Protein 6M8T (pdb70)

Foldseek 3Di:
DPCPVVQAEEEEEEEQDAFLVLSVVLLVQCVVVPHAYEYEYEPNRLVNCVVPHPDDSCSVCVSHNHYDYFAPCVPPLLALVDDHAEYEHVAAELVLLQCLLVVVCPTNSSSSQVSCLVNPHEYEYQYEDPPQDPVSVVSVVSVVVSPYHYHPLDADCPLPDDDPVSSSVVSSVVSVVSSVDPDDDDDPD

Nearest PDB structures (foldseek):
  6m8t-assembly1_A  TM=1.005E+00  e=1.737E-37  Archaeoglobus fulgidus DSM 4304
  6qlg-assembly1_A  TM=9.631E-01  e=1.395E-22  Aspergillus niger
  6m8v-assembly1_A  TM=9.702E-01  e=3.158E-21  Methanocaldococcus jannaschii DSM 2661
  1sbz-assembly1_D  TM=9.699E-01  e=1.415E-20  Escherichia coli O157:H7
  1sbz-assembly1_A  TM=9.631E-01  e=1.182E-20  Escherichia coli O157:H7

Structure (mmCIF, N/CA/C/O backbone):
data_6M8T
#
_entry.id   6M8T
#
_cell.length_a   98.560
_cell.length_b   98.560
_cell.length_c   98.560
_cell.angle_alpha   90.00
_cell.angle_beta   90.00
_cell.angle_gamma   90.00
#
_symmetry.space_group_name_H-M   'I 2 3'
#
loop_
_entity.id
_entity.type
_entity.pdbx_description
1 polymer 'Flavin prenyltransferase UbiX'
2 non-polymer 'FLAVIN MONONUCLEOTIDE'
3 non-polymer 'PHOSPHATE ION'
4 water water
#
loop_
_atom_site.group_PDB
_atom_site.id
_atom_site.type_symbol
_atom_site.label_atom_id
_atom_site.label_alt_id
_atom_site.label_comp_id
_atom_site.label_asym_id
_atom_site.label_entity_id
_atom_site.label_seq_id
_atom_site.pdbx_PDB_ins_code
_atom_site.Cartn_x
_atom_site.Cartn_y
_atom_site.Cartn_z
_atom_site.occupancy
_atom_site.B_iso_or_equiv
_atom_site.auth_seq_id
_atom_site.auth_comp_id
_atom_site.auth_asym_id
_atom_site.auth_atom_id
_atom_site.pdbx_PDB_model_num
ATOM 1 N N . GLU A 1 1 ? 10.090 64.062 26.423 1.00 114.22 -6 GLU A N 1
ATOM 2 C CA . GLU A 1 1 ? 10.192 65.255 27.257 1.00 118.37 -6 GLU A CA 1
ATOM 3 C C . GLU A 1 1 ? 11.476 66.033 26.958 1.00 120.60 -6 GLU A C 1
ATOM 4 O O . GLU A 1 1 ? 11.522 66.799 25.993 1.00 126.56 -6 GLU A O 1
ATOM 10 N N . ASN A 1 2 ? 12.517 65.829 27.770 1.00 114.92 -5 ASN A N 1
ATOM 11 C CA . ASN A 1 2 ? 13.779 66.549 27.624 1.00 113.59 -5 ASN A CA 1
ATOM 12 C C . ASN A 1 2 ? 14.941 65.622 27.252 1.00 102.16 -5 ASN A C 1
ATOM 13 O O . ASN A 1 2 ? 16.083 65.872 27.645 1.00 109.38 -5 ASN A O 1
ATOM 18 N N . LEU A 1 3 ? 14.677 64.536 26.515 1.00 84.88 -4 LEU A N 1
ATOM 19 C CA . LEU A 1 3 ? 15.753 63.668 26.039 1.00 67.31 -4 LEU A CA 1
ATOM 20 C C . LEU A 1 3 ? 15.719 63.376 24.549 1.00 58.33 -4 LEU A C 1
ATOM 21 O O . LEU A 1 3 ? 16.665 62.765 24.040 1.00 53.53 -4 LEU A O 1
ATOM 26 N N . TYR A 1 4 ? 14.676 63.778 23.837 1.00 58.01 -3 TYR A N 1
ATOM 27 C CA . TYR A 1 4 ? 14.679 63.614 22.394 1.00 59.43 -3 TYR A CA 1
ATOM 28 C C . TYR A 1 4 ? 15.289 64.810 21.673 1.00 63.81 -3 TYR A C 1
ATOM 29 O O . TYR A 1 4 ? 15.810 64.647 20.564 1.00 68.10 -3 TYR A O 1
ATOM 38 N N . PHE A 1 5 ? 15.244 66.005 22.278 1.00 65.91 -2 PHE A N 1
ATOM 39 C CA . PHE A 1 5 ? 15.773 67.195 21.613 1.00 69.16 -2 PHE A CA 1
ATOM 40 C C . PHE A 1 5 ? 17.264 67.053 21.326 1.00 79.80 -2 PHE A C 1
ATOM 41 O O . PHE A 1 5 ? 17.735 67.431 20.248 1.00 77.24 -2 PHE A O 1
ATOM 49 N N . GLN A 1 6 ? 18.023 66.510 22.273 1.00 99.01 -1 GLN A N 1
ATOM 50 C CA . GLN A 1 6 ? 19.401 66.129 22.001 1.00 107.48 -1 GLN A CA 1
ATOM 51 C C . GLN A 1 6 ? 19.516 64.688 21.524 1.00 100.57 -1 GLN A C 1
ATOM 52 O O . GLN A 1 6 ? 20.635 64.203 21.320 1.00 105.85 -1 GLN A O 1
ATOM 58 N N . GLY A 1 7 ? 18.387 64.005 21.334 1.00 78.32 0 GLY A N 1
ATOM 59 C CA . GLY A 1 7 ? 18.375 62.657 20.815 1.00 56.39 0 GLY A CA 1
ATOM 60 C C . GLY A 1 7 ? 19.253 61.729 21.629 1.00 49.86 0 GLY A C 1
ATOM 61 O O . GLY A 1 7 ? 20.216 61.169 21.104 1.00 54.33 0 GLY A O 1
ATOM 62 N N . MET A 1 8 ? 18.947 61.576 22.911 1.00 41.74 1 MET A N 1
ATOM 63 C CA . MET A 1 8 ? 19.776 60.728 23.755 1.00 38.51 1 MET A CA 1
ATOM 64 C C . MET A 1 8 ? 19.545 59.261 23.416 1.00 42.28 1 MET A C 1
ATOM 65 O O . MET A 1 8 ? 18.467 58.864 22.963 1.00 38.32 1 MET A O 1
ATOM 70 N N . ARG A 1 9 ? 20.582 58.449 23.617 1.00 34.01 2 ARG A N 1
ATOM 71 C CA . ARG A 1 9 ? 20.389 57.002 23.607 1.00 31.24 2 ARG A CA 1
ATOM 72 C C . ARG A 1 9 ? 21.223 56.360 24.695 1.00 32.16 2 ARG A C 1
ATOM 73 O O . ARG A 1 9 ? 22.391 56.721 24.885 1.00 33.60 2 ARG A O 1
ATOM 81 N N . PHE A 1 10 ? 20.605 55.428 25.416 1.00 27.89 3 PHE A N 1
ATOM 82 C CA . PHE A 1 10 ? 21.223 54.757 26.545 1.00 26.01 3 PHE A CA 1
ATOM 83 C C . PHE A 1 10 ? 21.190 53.256 26.333 1.00 25.51 3 PHE A C 1
ATOM 84 O O . PHE A 1 10 ? 20.313 52.727 25.631 1.00 25.81 3 PHE A O 1
ATOM 92 N N . VAL A 1 11 ? 22.175 52.582 26.930 1.00 22.19 4 VAL A N 1
ATOM 93 C CA . VAL A 1 11 ? 22.167 51.130 27.064 1.00 20.32 4 VAL A CA 1
ATOM 94 C C . VAL A 1 11 ? 21.624 50.819 28.450 1.00 22.86 4 VAL A C 1
ATOM 95 O O . VAL A 1 11 ? 22.088 51.396 29.439 1.00 24.52 4 VAL A O 1
ATOM 99 N N . VAL A 1 12 ? 20.621 49.947 28.535 1.00 20.30 5 VAL A N 1
ATOM 100 C CA . VAL A 1 12 ? 20.127 49.477 29.839 1.00 19.44 5 VAL A CA 1
ATOM 101 C C . VAL A 1 12 ? 20.206 47.954 29.853 1.00 21.44 5 VAL A C 1
ATOM 102 O O . VAL A 1 12 ? 19.614 47.286 28.994 1.00 23.02 5 VAL A O 1
ATOM 106 N N . ALA A 1 13 ? 20.945 47.404 30.809 1.00 21.00 6 ALA A N 1
ATOM 107 C CA . ALA A 1 13 ? 21.074 45.958 30.919 1.00 20.45 6 ALA A CA 1
ATOM 108 C C . ALA A 1 13 ? 20.461 45.482 32.231 1.00 19.23 6 ALA A C 1
ATOM 109 O O . ALA A 1 13 ? 20.667 46.088 33.284 1.00 19.85 6 ALA A O 1
ATOM 111 N N . LEU A 1 14 ? 19.742 44.370 32.168 1.00 20.97 7 LEU A N 1
ATOM 112 C CA . LEU A 1 14 ? 19.159 43.736 33.341 1.00 20.42 7 LEU A CA 1
ATOM 113 C C . LEU A 1 14 ? 19.964 42.484 33.605 1.00 16.81 7 LEU A C 1
ATOM 114 O O . LEU A 1 14 ? 20.239 41.739 32.671 1.00 20.03 7 LEU A O 1
ATOM 119 N N . THR A 1 15 ? 20.377 42.275 34.861 1.00 18.69 8 THR A N 1
ATOM 120 C CA . THR A 1 15 ? 21.106 41.057 35.232 1.00 18.27 8 THR A CA 1
ATOM 121 C C . THR A 1 15 ? 20.346 40.325 36.333 1.00 21.81 8 THR A C 1
ATOM 122 O O . THR A 1 15 ? 19.332 40.822 36.839 1.00 22.96 8 THR A O 1
ATOM 126 N N . GLY A 1 16 ? 20.865 39.136 36.699 1.00 20.92 9 GLY A N 1
ATOM 127 C CA . GLY A 1 16 ? 20.160 38.207 37.577 1.00 21.18 9 GLY A CA 1
ATOM 128 C C . GLY A 1 16 ? 20.212 38.553 39.057 1.00 25.64 9 GLY A C 1
ATOM 129 O O . GLY A 1 16 ? 20.493 37.697 39.899 1.00 31.69 9 GLY A O 1
ATOM 130 N N . ALA A 1 17 ? 19.903 39.793 39.397 1.00 24.07 10 ALA A N 1
ATOM 131 C CA . ALA A 1 17 ? 19.687 40.199 40.779 1.00 19.21 10 ALA A CA 1
ATOM 132 C C . ALA A 1 17 ? 18.202 40.505 40.980 1.00 23.20 10 ALA A C 1
ATOM 133 O O . ALA A 1 17 ? 17.463 40.751 40.017 1.00 24.69 10 ALA A O 1
ATOM 135 N N . SER A 1 18 ? 17.761 40.457 42.228 1.00 21.39 11 SER A N 1
ATOM 136 C CA . SER A 1 18 ? 16.373 40.808 42.511 1.00 19.97 11 SER A CA 1
ATOM 137 C C . SER A 1 18 ? 16.174 42.284 42.181 1.00 25.93 11 SER A C 1
ATOM 138 O O . SER A 1 18 ? 17.072 43.109 42.401 1.00 25.30 11 SER A O 1
ATOM 141 N N . GLY A 1 19 ? 14.998 42.618 41.646 1.00 25.80 12 GLY A N 1
ATOM 142 C CA . GLY A 1 19 ? 14.719 43.993 41.287 1.00 29.25 12 GLY A CA 1
ATOM 143 C C . GLY A 1 19 ? 14.586 44.199 39.791 1.00 25.37 12 GLY A C 1
ATOM 144 O O . GLY A 1 19 ? 14.867 45.288 39.282 1.00 23.99 12 GLY A O 1
ATOM 145 N N . GLN A 1 20 ? 14.144 43.151 39.083 1.00 22.81 13 GLN A N 1
ATOM 146 C CA . GLN A 1 20 ? 13.891 43.263 37.647 1.00 20.97 13 GLN A CA 1
ATOM 147 C C . GLN A 1 20 ? 12.991 44.449 37.339 1.00 24.30 13 GLN A C 1
ATOM 148 O O . GLN A 1 20 ? 13.189 45.138 36.333 1.00 21.76 13 GLN A O 1
ATOM 154 N N . ILE A 1 21 ? 12.012 44.714 38.209 1.00 23.21 14 ILE A N 1
ATOM 155 C CA . ILE A 1 21 ? 11.082 45.813 37.985 1.00 24.79 14 ILE A CA 1
ATOM 156 C C . ILE A 1 21 ? 11.821 47.146 37.927 1.00 24.47 14 ILE A C 1
ATOM 157 O O . ILE A 1 21 ? 11.355 48.097 37.291 1.00 21.91 14 ILE A O 1
ATOM 162 N N . LEU A 1 22 ? 12.984 47.245 38.576 1.00 20.81 15 LEU A N 1
ATOM 163 C CA . LEU A 1 22 ? 13.704 48.515 38.547 1.00 22.75 15 LEU A CA 1
ATOM 164 C C . LEU A 1 22 ? 14.229 48.804 37.147 1.00 22.91 15 LEU A C 1
ATOM 165 O O . LEU A 1 22 ? 14.154 49.947 36.665 1.00 23.72 15 LEU A O 1
ATOM 170 N N . GLY A 1 23 ? 14.739 47.779 36.474 1.00 21.49 16 GLY A N 1
ATOM 171 C CA . GLY A 1 23 ? 15.228 47.977 35.120 1.00 24.34 16 GLY A CA 1
ATOM 172 C C . GLY A 1 23 ? 14.095 48.180 34.134 1.00 26.90 16 GLY A C 1
ATOM 173 O O . GLY A 1 23 ? 14.181 49.026 33.240 1.00 24.64 16 GLY A O 1
ATOM 174 N N . ILE A 1 24 ? 13.011 47.417 34.295 1.00 22.91 17 ILE A N 1
ATOM 175 C CA . ILE A 1 24 ? 11.852 47.606 33.438 1.00 23.76 17 ILE A CA 1
ATOM 176 C C . ILE A 1 24 ? 11.324 49.021 33.574 1.00 25.11 17 ILE A C 1
ATOM 177 O O . ILE A 1 24 ? 11.075 49.701 32.576 1.00 26.35 17 ILE A O 1
ATOM 182 N N . ARG A 1 25 ? 11.191 49.511 34.810 1.00 25.66 18 ARG A N 1
ATOM 183 C CA . ARG A 1 25 ? 10.660 50.862 34.965 1.00 23.66 18 ARG A CA 1
ATOM 184 C C . ARG A 1 25 ? 11.647 51.914 34.472 1.00 24.15 18 ARG A C 1
ATOM 185 O O . ARG A 1 25 ? 11.225 52.990 34.018 1.00 26.04 18 ARG A O 1
ATOM 193 N N . LEU A 1 26 ? 12.948 51.651 34.582 1.00 24.26 19 LEU A N 1
ATOM 194 C CA . LEU A 1 26 ? 13.904 52.618 34.058 1.00 23.71 19 LEU A CA 1
ATOM 195 C C . LEU A 1 26 ? 13.787 52.713 32.540 1.00 27.88 19 LEU A C 1
ATOM 196 O O . LEU A 1 26 ? 13.814 53.807 31.972 1.00 25.05 19 LEU A O 1
ATOM 201 N N . ILE A 1 27 ? 13.630 51.575 31.870 1.00 23.06 20 ILE A N 1
ATOM 202 C CA . ILE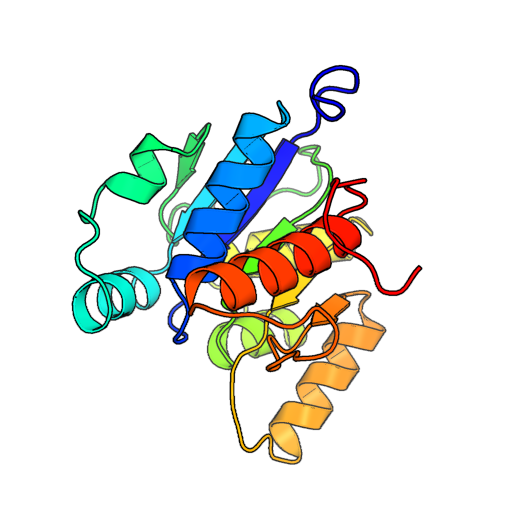 A 1 27 ? 13.455 51.606 30.420 1.00 21.85 20 ILE A CA 1
ATOM 203 C C . ILE A 1 27 ? 12.195 52.374 30.072 1.00 25.47 20 ILE A C 1
ATOM 204 O O . ILE A 1 27 ? 12.189 53.224 29.170 1.00 29.23 20 ILE A O 1
ATOM 209 N N . GLU A 1 28 ? 11.107 52.094 30.787 1.00 24.28 21 GLU A N 1
ATOM 210 C CA . GLU A 1 28 ? 9.859 52.786 30.518 1.00 29.95 21 GLU A CA 1
ATOM 211 C C . GLU A 1 28 ? 10.016 54.287 30.713 1.00 32.65 21 GLU A C 1
ATOM 212 O O . GLU A 1 28 ? 9.450 55.085 29.956 1.00 31.99 21 GLU A O 1
ATOM 218 N N . LYS A 1 29 ? 10.772 54.689 31.742 1.00 28.58 22 LYS A N 1
ATOM 219 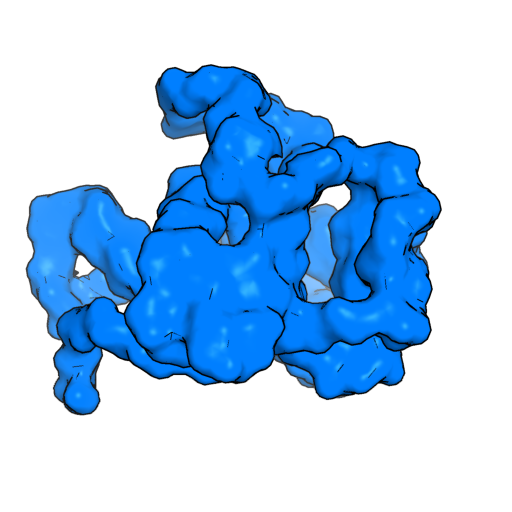C CA . LYS A 1 29 ? 10.920 56.111 32.035 1.00 30.34 22 LYS A CA 1
ATOM 220 C C . LYS A 1 29 ? 11.733 56.805 30.951 1.00 31.53 22 LYS A C 1
ATOM 221 O O . LYS A 1 29 ? 11.369 57.892 30.494 1.00 33.34 22 LYS A O 1
ATOM 227 N N . LEU A 1 30 ? 12.841 56.179 30.539 1.00 28.46 23 LEU A N 1
ATOM 228 C CA . LEU A 1 30 ? 13.741 56.812 29.586 1.00 24.59 23 LEU A CA 1
ATOM 229 C C . LEU A 1 30 ? 13.078 56.964 28.225 1.00 31.51 23 LEU A C 1
ATOM 230 O O . LEU A 1 30 ? 13.229 58.001 27.569 1.00 31.23 23 LEU A O 1
ATOM 235 N N . THR A 1 31 ? 12.314 55.955 27.800 1.00 27.44 24 THR A N 1
ATOM 236 C CA . THR A 1 31 ? 11.645 56.048 26.501 1.00 29.64 24 THR A CA 1
ATOM 237 C C . THR A 1 31 ? 10.488 57.042 26.536 1.00 34.32 24 THR A C 1
ATOM 238 O O . THR A 1 31 ? 10.250 57.761 25.550 1.00 37.73 24 THR A O 1
ATOM 242 N N . GLU A 1 32 ? 9.756 57.104 27.661 1.00 36.99 25 GLU A N 1
ATOM 243 C CA . GLU A 1 32 ? 8.704 58.111 27.794 1.00 38.29 25 GLU A CA 1
ATOM 244 C C . GLU A 1 32 ? 9.268 59.511 27.598 1.00 39.32 25 GLU A C 1
ATOM 245 O O . GLU A 1 32 ? 8.638 60.371 26.961 1.00 38.11 25 GLU A O 1
ATOM 251 N N . LEU A 1 33 ? 10.455 59.758 28.149 1.00 41.15 26 LEU A N 1
ATOM 252 C CA . LEU A 1 33 ? 11.094 61.059 28.046 1.00 47.01 26 LEU A CA 1
ATOM 253 C C . LEU A 1 33 ? 11.751 61.282 26.692 1.00 45.90 26 LEU A C 1
ATOM 254 O O . LEU A 1 33 ? 12.331 62.355 26.474 1.00 45.12 26 LEU A O 1
ATOM 259 N N . GLY A 1 34 ? 11.663 60.312 25.786 1.00 40.90 27 GLY A N 1
ATOM 260 C CA . GLY A 1 34 ? 12.083 60.489 24.411 1.00 43.24 27 GLY A CA 1
ATOM 261 C C . GLY A 1 34 ? 13.475 60.000 24.071 1.00 37.19 27 GLY A C 1
ATOM 262 O O . GLY A 1 34 ? 13.959 60.287 22.966 1.00 40.45 27 GLY A O 1
ATOM 263 N N . ALA A 1 35 ? 14.140 59.295 24.976 1.00 33.24 28 ALA A N 1
ATOM 264 C CA . ALA A 1 35 ? 15.437 58.720 24.662 1.00 31.86 28 ALA A CA 1
ATOM 265 C C . ALA A 1 35 ? 15.263 57.367 23.974 1.00 34.59 28 ALA A C 1
ATOM 266 O O . ALA A 1 35 ? 14.246 56.689 24.128 1.00 34.26 28 ALA A O 1
ATOM 268 N N . GLU A 1 36 ? 16.265 56.981 23.189 1.00 34.32 29 GLU A N 1
ATOM 269 C CA . GLU A 1 36 ? 16.347 55.605 22.719 1.00 31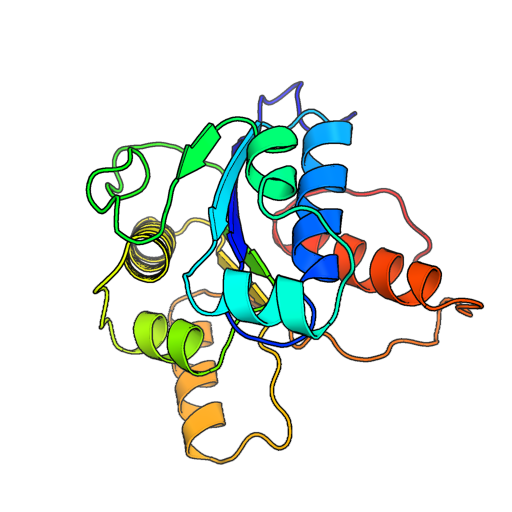.85 29 GLU A CA 1
ATOM 270 C C . GLU A 1 36 ? 16.991 54.736 23.779 1.00 30.66 29 GLU A C 1
ATOM 271 O O . GLU A 1 36 ? 17.947 55.153 24.449 1.00 29.42 29 GLU A O 1
ATOM 277 N N . VAL A 1 37 ? 16.467 53.521 23.947 1.00 26.23 30 VAL A N 1
ATOM 278 C CA . VAL A 1 37 ? 17.053 52.577 24.894 1.00 27.32 30 VAL A CA 1
ATOM 279 C C . VAL A 1 37 ? 17.416 51.309 24.149 1.00 30.12 30 VAL A C 1
ATOM 280 O O . VAL A 1 37 ? 16.547 50.676 23.541 1.00 23.58 30 VAL A O 1
ATOM 284 N N . TYR A 1 38 ? 18.699 50.949 24.182 1.00 23.62 31 TYR A N 1
ATOM 285 C CA . TYR A 1 38 ? 19.177 49.664 23.685 1.00 23.07 31 TYR A CA 1
ATOM 286 C C . TYR A 1 38 ? 19.248 48.745 24.904 1.00 24.18 31 TYR A C 1
ATOM 287 O O . TYR A 1 38 ? 20.040 48.987 25.824 1.00 23.57 31 TYR A O 1
ATOM 296 N N . ALA A 1 39 ? 18.402 47.715 24.938 1.00 23.55 32 ALA A N 1
ATOM 297 C CA . ALA A 1 39 ? 18.298 46.879 26.125 1.00 22.80 32 ALA A CA 1
ATOM 298 C C . ALA A 1 39 ? 18.897 45.493 25.908 1.00 21.77 32 ALA A C 1
ATOM 299 O O . ALA A 1 39 ? 18.888 44.954 24.795 1.00 25.60 32 ALA A O 1
ATOM 301 N N . VAL A 1 40 ? 19.383 44.922 27.009 1.00 21.12 33 VAL A N 1
ATOM 302 C CA . VAL A 1 40 ? 19.957 43.577 27.074 1.00 23.83 33 VAL A CA 1
ATOM 303 C C . VAL A 1 40 ? 19.525 42.965 28.392 1.00 23.12 33 VAL A C 1
ATOM 304 O O . VAL A 1 40 ? 19.582 43.628 29.433 1.00 24.31 33 VAL A O 1
ATOM 308 N N . ALA A 1 41 ? 19.139 41.691 28.374 1.00 24.83 34 ALA A N 1
ATOM 309 C CA . ALA A 1 41 ? 18.829 41.001 29.617 1.00 25.53 34 ALA A CA 1
ATOM 310 C C . ALA A 1 41 ? 19.593 39.698 29.628 1.00 24.75 34 ALA A C 1
ATOM 311 O O . ALA A 1 41 ? 19.605 38.976 28.620 1.00 27.63 34 ALA A O 1
ATOM 313 N N . SER A 1 42 ? 20.265 39.415 30.751 1.00 22.20 35 SER A N 1
ATOM 314 C CA . SER A 1 42 ? 21.037 38.189 30.814 1.00 24.68 35 SER A CA 1
ATOM 315 C C . SER A 1 42 ? 20.099 36.997 31.008 1.00 24.84 35 SER A C 1
ATOM 316 O O . SER A 1 42 ? 18.928 37.146 31.374 1.00 25.68 35 SER A O 1
ATOM 319 N N . ARG A 1 43 ? 20.649 35.802 30.811 1.00 20.53 36 ARG A N 1
ATOM 320 C CA A ARG A 1 43 ? 19.874 34.596 31.082 0.50 22.70 36 ARG A CA 1
ATOM 321 C CA B ARG A 1 43 ? 19.894 34.580 31.089 0.50 22.69 36 ARG A CA 1
ATOM 322 C C . ARG A 1 43 ? 19.424 34.549 32.539 1.00 28.59 36 ARG A C 1
ATOM 323 O O . ARG A 1 43 ? 18.263 34.227 32.825 1.00 25.74 36 ARG A O 1
ATOM 338 N N . ALA A 1 44 ? 20.310 34.894 33.480 1.00 27.30 37 ALA A N 1
ATOM 339 C CA . ALA A 1 44 ? 19.860 34.889 34.869 1.00 26.25 37 ALA A CA 1
ATOM 340 C C . ALA A 1 44 ? 18.804 35.959 35.134 1.00 25.70 37 ALA A C 1
ATOM 341 O O . ALA A 1 44 ? 17.924 35.752 35.973 1.00 26.64 37 ALA A O 1
ATOM 343 N N . ALA A 1 45 ? 18.850 37.089 34.429 1.00 21.73 38 ALA A N 1
ATOM 344 C CA . ALA A 1 45 ? 17.796 38.086 34.590 1.00 20.40 38 ALA A CA 1
ATOM 345 C C . ALA A 1 45 ? 16.444 37.559 34.117 1.00 23.65 38 ALA A C 1
ATOM 346 O O . ALA A 1 45 ? 15.407 37.887 34.711 1.00 25.54 38 ALA A O 1
ATOM 348 N N . LYS A 1 46 ? 16.432 36.787 33.032 1.00 26.40 39 LYS A N 1
ATOM 349 C CA . LYS A 1 46 ? 15.185 36.189 32.569 1.00 23.41 39 LYS A CA 1
ATOM 350 C C . LYS A 1 46 ? 14.641 35.192 33.588 1.00 25.73 39 LYS A C 1
ATOM 351 O O . LYS A 1 46 ? 13.420 35.075 33.760 1.00 28.34 39 LYS A O 1
ATOM 357 N N . ILE A 1 47 ? 15.531 34.461 34.269 1.00 26.23 40 ILE A N 1
ATOM 358 C CA . ILE A 1 47 ? 15.104 33.506 35.298 1.00 28.59 40 ILE A CA 1
ATOM 359 C C . ILE A 1 47 ? 14.511 34.243 36.491 1.00 29.14 40 ILE A C 1
ATOM 360 O O . ILE A 1 47 ? 13.489 33.826 37.058 1.00 29.24 40 ILE A O 1
ATOM 365 N N . THR A 1 48 ? 15.123 35.372 36.862 1.00 26.87 41 THR A N 1
ATOM 366 C CA . THR A 1 48 ? 14.651 36.148 38.001 1.00 26.78 41 THR A CA 1
ATOM 367 C C . THR A 1 48 ? 13.313 36.801 37.705 1.00 25.99 41 THR A C 1
ATOM 368 O O . THR A 1 48 ? 12.424 36.851 38.565 1.00 26.75 41 THR A O 1
ATOM 372 N N . LEU A 1 49 ? 13.171 37.317 36.489 1.00 26.49 42 LEU A N 1
ATOM 373 C CA . LEU A 1 49 ? 11.902 37.858 36.041 1.00 26.29 42 LEU A CA 1
ATOM 374 C C . LEU A 1 49 ? 10.777 36.844 36.234 1.00 28.54 42 LEU A C 1
ATOM 375 O O . LEU A 1 49 ? 9.713 37.176 36.765 1.00 29.94 42 LEU A O 1
ATOM 380 N N . LYS A 1 50 ? 11.004 35.584 35.838 1.00 27.07 43 LYS A N 1
ATOM 381 C CA . LYS A 1 50 ? 9.968 34.578 36.033 1.00 28.75 43 LYS A CA 1
ATOM 382 C C . LYS A 1 50 ? 9.740 34.284 37.513 1.00 33.43 43 LYS A C 1
ATOM 383 O O . LYS A 1 50 ? 8.613 33.966 37.922 1.00 34.59 43 LYS A O 1
ATOM 389 N N . ALA A 1 51 ? 10.797 34.359 38.325 1.00 33.99 44 ALA A N 1
ATOM 390 C CA . ALA A 1 51 ? 10.687 33.970 39.725 1.00 32.07 44 ALA A CA 1
ATOM 391 C C . ALA A 1 51 ? 9.920 35.009 40.532 1.00 33.09 44 ALA A C 1
ATOM 392 O O . ALA A 1 51 ? 9.143 34.655 41.434 1.00 38.46 44 ALA A O 1
ATOM 394 N N . GLU A 1 52 ? 10.132 36.297 40.241 1.00 28.60 45 GLU A N 1
ATOM 395 C CA . GLU A 1 52 ? 9.606 37.334 41.118 1.00 33.05 45 GLU A CA 1
ATOM 396 C C . GLU A 1 52 ? 8.587 38.263 40.466 1.00 37.50 45 GLU A C 1
ATOM 397 O O . GLU A 1 52 ? 8.047 39.137 41.164 1.00 34.90 45 GLU A O 1
ATOM 403 N N . THR A 1 53 ? 8.267 38.091 39.177 1.00 36.14 46 THR A N 1
ATOM 404 C CA . THR A 1 53 ? 7.258 38.947 38.555 1.00 34.75 46 THR A CA 1
ATOM 405 C C . THR A 1 53 ? 6.282 38.117 37.732 1.00 36.43 46 THR A C 1
ATOM 406 O O . THR A 1 53 ? 6.429 36.896 37.573 1.00 36.86 46 THR A O 1
ATOM 410 N N . ASP A 1 54 ? 5.260 38.805 37.220 1.00 37.53 47 ASP A N 1
ATOM 411 C CA . ASP A 1 54 ? 4.325 38.232 36.260 1.00 40.02 47 ASP A CA 1
ATOM 412 C C . ASP A 1 54 ? 4.527 38.793 34.859 1.00 36.88 47 ASP A C 1
ATOM 413 O O . ASP A 1 54 ? 3.648 38.645 34.006 1.00 44.80 47 ASP A O 1
ATOM 418 N N . TYR A 1 55 ? 5.669 39.429 34.606 1.00 36.21 48 TYR A N 1
ATOM 419 C CA . TYR A 1 55 ? 5.934 40.008 33.295 1.00 37.63 48 TYR A CA 1
ATOM 420 C C . TYR A 1 55 ? 6.102 38.911 32.259 1.00 39.49 48 TYR A C 1
ATOM 421 O O . TYR A 1 55 ? 6.696 37.866 32.535 1.00 38.62 48 TYR A O 1
ATOM 430 N N . ASP A 1 56 ? 5.586 39.160 31.057 1.00 37.11 49 ASP A N 1
ATOM 431 C CA . ASP A 1 56 ? 5.889 38.276 29.942 1.00 41.71 49 ASP A CA 1
ATOM 432 C C . ASP A 1 56 ? 7.376 38.302 29.620 1.00 38.64 49 ASP A C 1
ATOM 433 O O . ASP A 1 56 ? 8.055 39.324 29.771 1.00 38.58 49 ASP A O 1
ATOM 438 N N . GLU A 1 57 ? 7.872 37.153 29.152 1.00 40.24 50 GLU A N 1
ATOM 439 C CA . GLU A 1 57 ? 9.267 37.029 28.760 1.00 44.18 50 GLU A CA 1
ATOM 440 C C . GLU A 1 57 ? 9.653 37.996 27.643 1.00 42.66 50 GLU A C 1
ATOM 441 O O . GLU A 1 57 ? 10.839 38.303 27.500 1.00 38.89 50 GLU A O 1
ATOM 447 N N . GLY A 1 58 ? 8.693 38.478 26.845 1.00 40.33 51 GLY A N 1
ATOM 448 C CA . GLY A 1 58 ? 9.018 39.389 25.761 1.00 37.67 51 GLY A CA 1
ATOM 449 C C . GLY A 1 58 ? 8.841 40.870 26.039 1.00 35.73 51 GLY A C 1
ATOM 450 O O . GLY A 1 58 ? 9.061 41.681 25.130 1.00 35.62 51 GLY A O 1
ATOM 451 N N . TYR A 1 59 ? 8.455 41.249 27.265 1.00 35.96 52 TYR A N 1
ATOM 452 C CA . TYR A 1 59 ? 8.108 42.638 27.554 1.00 34.63 52 TYR A CA 1
ATOM 453 C C . TYR A 1 59 ? 9.295 43.578 27.359 1.00 31.10 52 TYR A C 1
ATOM 454 O O . TYR A 1 59 ? 9.130 44.662 26.793 1.00 36.14 52 TYR A O 1
ATOM 463 N N . VAL A 1 60 ? 10.488 43.202 27.855 1.00 29.13 53 VAL A N 1
ATOM 464 C CA . VAL A 1 60 ? 11.642 44.096 27.727 1.00 27.64 53 VAL A CA 1
ATOM 465 C C . VAL A 1 60 ? 11.957 44.343 26.261 1.00 31.32 53 VAL A C 1
ATOM 466 O O . VAL A 1 60 ? 12.228 45.480 25.854 1.00 30.33 53 VAL A O 1
ATOM 470 N N . ARG A 1 61 ? 11.909 43.291 25.440 1.00 31.17 54 ARG A N 1
ATOM 471 C CA . ARG A 1 61 ? 12.116 43.476 24.010 1.00 34.11 54 ARG A CA 1
ATOM 472 C C . ARG A 1 61 ? 11.049 44.380 23.412 1.00 33.60 54 ARG A C 1
ATOM 473 O O . ARG A 1 61 ? 11.323 45.137 22.476 1.00 36.59 54 ARG A O 1
ATOM 481 N N . GLU A 1 62 ? 9.825 44.308 23.935 1.00 33.52 55 GLU A N 1
ATOM 482 C CA . GLU A 1 62 ? 8.748 45.124 23.388 1.00 35.56 55 GLU A CA 1
ATOM 483 C C . GLU A 1 62 ? 8.932 46.605 23.714 1.00 34.31 55 GLU A C 1
ATOM 484 O O . GLU A 1 62 ? 8.637 47.468 22.875 1.00 43.03 55 GLU A O 1
ATOM 490 N N . ILE A 1 63 ? 9.380 46.928 24.924 1.00 34.63 56 ILE A N 1
ATOM 491 C CA . ILE A 1 63 ? 9.469 48.339 25.303 1.00 36.92 56 ILE A CA 1
ATOM 492 C C . ILE A 1 63 ? 10.784 48.985 24.878 1.00 34.35 56 ILE A C 1
ATOM 493 O O . ILE A 1 63 ? 10.850 50.216 24.772 1.00 40.78 56 ILE A O 1
ATOM 498 N N . ALA A 1 64 ? 11.814 48.198 24.588 1.00 32.90 57 ALA A N 1
ATOM 499 C CA . ALA A 1 64 ? 13.105 48.748 24.183 1.00 28.84 57 ALA A CA 1
ATOM 500 C C . ALA A 1 64 ? 13.071 49.274 22.743 1.00 31.13 57 ALA A C 1
ATOM 501 O O . ALA A 1 64 ? 12.261 48.855 21.919 1.00 29.53 57 ALA A O 1
ATOM 503 N N . THR A 1 65 ? 13.977 50.211 22.444 1.00 28.18 58 THR A N 1
ATOM 504 C CA . THR A 1 65 ? 14.165 50.646 21.062 1.00 28.29 58 THR A CA 1
ATOM 505 C C . THR A 1 65 ? 14.770 49.530 20.218 1.00 30.83 58 THR A C 1
ATOM 506 O O . THR A 1 65 ? 14.322 49.267 19.093 1.00 31.12 58 THR A O 1
ATOM 510 N N . LYS A 1 66 ? 15.809 48.897 20.730 1.00 29.92 59 LYS A N 1
ATOM 511 C CA . LYS A 1 66 ? 16.415 47.717 20.136 1.00 31.79 59 LYS A CA 1
ATOM 512 C C . LYS A 1 66 ? 16.792 46.780 21.274 1.00 32.86 59 LYS A C 1
ATOM 513 O O . LYS A 1 66 ? 17.206 47.230 22.347 1.00 31.43 59 LYS A O 1
ATOM 519 N N . TYR A 1 67 ? 16.629 45.484 21.045 1.00 30.29 60 TYR A N 1
ATOM 520 C CA . TYR A 1 67 ? 16.850 44.488 22.080 1.00 28.88 60 TYR A CA 1
ATOM 521 C C . TYR A 1 67 ? 17.932 43.502 21.646 1.00 26.47 60 TYR A C 1
ATOM 522 O O . TYR A 1 67 ? 17.951 43.055 20.497 1.00 28.15 60 TYR A O 1
ATOM 531 N N . TYR A 1 68 ? 18.803 43.128 22.592 1.00 23.28 61 TYR A N 1
ATOM 532 C CA . TYR A 1 68 ? 19.877 42.168 22.362 1.00 30.87 61 TYR A CA 1
ATOM 533 C C . TYR A 1 68 ? 19.920 41.140 23.484 1.00 28.26 61 TYR A C 1
ATOM 534 O O . TYR A 1 68 ? 19.715 41.480 24.649 1.00 25.99 61 TYR A O 1
ATOM 543 N N . ASP A 1 69 ? 20.232 39.893 23.135 1.00 29.27 62 ASP A N 1
ATOM 544 C CA . ASP A 1 69 ? 20.506 38.936 24.184 1.00 26.13 62 ASP A CA 1
ATOM 545 C C . ASP A 1 69 ? 21.988 38.990 24.546 1.00 25.40 62 ASP A C 1
ATOM 546 O O . ASP A 1 69 ? 22.802 39.631 23.870 1.00 25.77 62 ASP A O 1
ATOM 551 N N . GLU A 1 70 ? 22.337 38.345 25.661 1.00 24.17 63 GLU A N 1
ATOM 552 C CA . GLU A 1 70 ? 23.667 38.587 26.226 1.00 25.09 63 GLU A CA 1
ATOM 553 C C . GLU A 1 70 ? 24.781 37.955 25.397 1.00 26.50 63 GLU A C 1
ATOM 554 O O . GLU A 1 70 ? 25.955 38.296 25.587 1.00 25.79 63 GLU A O 1
ATOM 560 N N . ASP A 1 71 ? 24.453 37.034 24.508 1.00 25.79 64 ASP A N 1
ATOM 561 C CA A ASP A 1 71 ? 25.495 36.450 23.671 0.50 29.56 64 ASP A CA 1
ATOM 562 C CA B ASP A 1 71 ? 25.405 36.381 23.615 0.50 29.48 64 ASP A CA 1
ATOM 563 C C . ASP A 1 71 ? 25.679 37.176 22.345 1.00 34.53 64 ASP A C 1
ATOM 564 O O . ASP A 1 71 ? 26.450 36.710 21.500 1.00 32.06 64 ASP A O 1
ATOM 573 N N . GLU A 1 72 ? 25.029 38.319 22.156 1.00 31.37 65 GLU A N 1
ATOM 574 C CA . GLU A 1 72 ? 25.199 39.112 20.933 1.00 32.87 65 GLU A CA 1
ATOM 575 C C . GLU A 1 72 ? 26.435 39.996 21.082 1.00 34.32 65 GLU A C 1
ATOM 576 O O . GLU A 1 72 ? 26.369 41.221 21.222 1.00 30.71 65 GLU A O 1
ATOM 582 N N . ILE A 1 73 ? 27.599 39.335 21.084 1.00 33.62 66 ILE A N 1
ATOM 583 C CA . ILE A 1 73 ? 28.817 40.045 21.465 1.00 32.44 66 ILE A CA 1
ATOM 584 C C . ILE A 1 73 ? 29.302 40.957 20.353 1.00 40.03 66 ILE A C 1
ATOM 585 O O . ILE A 1 73 ? 30.296 41.670 20.540 1.00 44.79 66 ILE A O 1
ATOM 590 N N . ALA A 1 74 ? 28.629 40.961 19.198 1.00 34.84 67 ALA A N 1
ATOM 591 C CA . ALA A 1 74 ? 28.968 41.877 18.115 1.00 35.75 67 ALA A CA 1
ATOM 592 C C . ALA A 1 74 ? 27.937 42.996 17.959 1.00 33.26 67 ALA A C 1
ATOM 593 O O . ALA A 1 74 ? 27.884 43.644 16.916 1.00 36.37 67 ALA A O 1
ATOM 595 N N . ALA A 1 75 ? 27.113 43.239 18.980 1.00 32.54 68 ALA A N 1
ATOM 596 C CA . ALA A 1 75 ? 26.152 44.336 18.938 1.00 28.84 68 ALA A CA 1
ATOM 597 C C . ALA A 1 75 ? 26.894 45.669 18.770 1.00 35.10 68 ALA A C 1
ATOM 598 O O . ALA A 1 75 ? 28.092 45.767 19.068 1.00 36.58 68 ALA A O 1
ATOM 600 N N . PRO A 1 76 ? 26.203 46.710 18.296 1.00 32.72 69 PRO A N 1
ATOM 601 C CA . PRO A 1 76 ? 26.915 47.948 17.931 1.00 34.68 69 PRO A CA 1
ATOM 602 C C . PRO A 1 76 ? 27.675 48.574 19.086 1.00 37.51 69 PRO A C 1
ATOM 603 O O . PRO A 1 76 ? 28.790 49.076 18.889 1.00 34.62 69 PRO A O 1
ATOM 607 N N . PHE A 1 77 ? 27.118 48.534 20.293 1.00 34.03 70 PHE A N 1
ATOM 608 C CA . PHE A 1 77 ? 27.748 49.196 21.428 1.00 31.32 70 PHE A CA 1
ATOM 609 C C . PHE A 1 77 ? 28.817 48.340 22.096 1.00 36.20 70 PHE A C 1
ATOM 610 O O . PHE A 1 77 ? 29.330 48.744 23.145 1.00 31.48 70 PHE A O 1
ATOM 618 N N . ALA A 1 78 ? 29.181 47.192 21.511 1.00 31.45 71 ALA A N 1
ATOM 619 C CA . ALA A 1 78 ? 30.370 46.439 21.910 1.00 26.07 71 ALA A CA 1
ATOM 620 C C . ALA A 1 78 ? 31.674 47.070 21.417 1.00 27.95 71 ALA A C 1
ATOM 621 O O . ALA A 1 78 ? 32.751 46.569 21.756 1.00 35.84 71 ALA A O 1
ATOM 623 N N . SER A 1 79 ? 31.602 48.113 20.613 1.00 31.68 72 SER A N 1
ATOM 624 C CA A SER A 1 79 ? 32.782 48.841 20.172 0.50 35.66 72 SER A CA 1
ATOM 625 C CA B SER A 1 79 ? 32.773 48.845 20.155 0.50 35.68 72 SER A CA 1
ATOM 626 C C . SER A 1 79 ? 32.719 50.274 20.678 1.00 34.26 72 SER A C 1
ATOM 627 O O . SER A 1 79 ? 31.649 50.886 20.720 1.00 29.41 72 SER A O 1
ATOM 632 N N . GLY A 1 80 ? 33.877 50.807 21.055 1.00 31.65 73 GLY A N 1
ATOM 633 C CA . GLY A 1 80 ? 33.907 52.175 21.541 1.00 28.83 73 GLY A CA 1
ATOM 634 C C . GLY A 1 80 ? 33.593 53.207 20.482 1.00 31.71 73 GLY A C 1
ATOM 635 O O . GLY A 1 80 ? 33.338 54.367 20.825 1.00 31.75 73 GLY A O 1
ATOM 636 N N . SER A 1 81 ? 33.648 52.826 19.199 1.00 38.36 74 SER A N 1
ATOM 637 C CA . SER A 1 81 ? 33.381 53.776 18.135 1.00 40.86 74 SER A CA 1
ATOM 638 C C . SER A 1 81 ? 31.892 54.065 17.969 1.00 39.68 74 SER A C 1
ATOM 639 O O . SER A 1 81 ? 31.540 55.018 1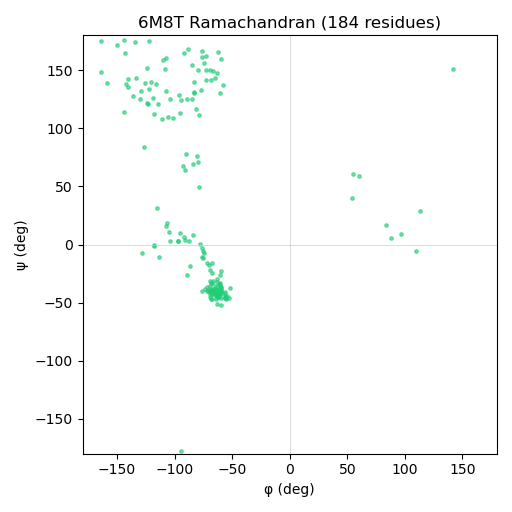7.270 1.00 45.12 74 SER A O 1
ATOM 642 N N . PHE A 1 82 ? 31.019 53.294 18.612 1.00 36.45 75 PHE A N 1
ATOM 643 C CA . PHE A 1 82 ? 29.579 53.550 18.597 1.00 38.03 75 PHE A CA 1
ATOM 644 C C . PHE A 1 82 ? 29.226 54.565 19.681 1.00 39.95 75 PHE A C 1
ATOM 645 O O . PHE A 1 82 ? 29.510 54.342 20.866 1.00 36.05 75 PHE A O 1
ATOM 653 N N . ARG A 1 83 ? 28.584 55.621 19.290 1.00 43.12 76 ARG A N 1
ATOM 654 C CA . ARG A 1 83 ? 28.242 56.616 20.232 1.00 46.39 76 ARG A CA 1
ATOM 655 C C . ARG A 1 83 ? 2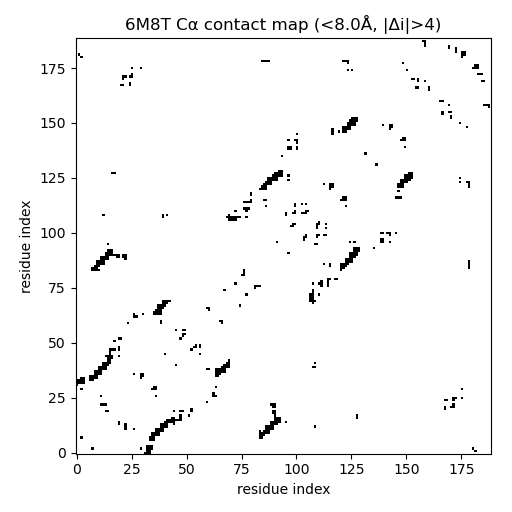6.979 56.390 21.025 1.00 43.25 76 ARG A C 1
ATOM 656 O O . ARG A 1 83 ? 25.990 56.052 20.477 1.00 39.17 76 ARG A O 1
ATOM 664 N N . HIS A 1 84 ? 27.061 56.540 22.329 1.00 35.34 77 HIS A N 1
ATOM 665 C CA . HIS A 1 84 ? 25.862 56.571 23.164 1.00 29.61 77 HIS A CA 1
ATOM 666 C C . HIS A 1 84 ? 26.135 57.436 24.383 1.00 31.20 77 HIS A C 1
ATOM 667 O O . HIS A 1 84 ? 27.260 57.888 24.610 1.00 27.00 77 HIS A O 1
ATOM 674 N N . ASP A 1 85 ? 25.083 57.696 25.157 1.00 26.47 78 ASP A N 1
ATOM 675 C CA . ASP A 1 85 ? 25.136 58.691 26.223 1.00 28.39 78 ASP A CA 1
ATOM 676 C C . ASP A 1 85 ? 25.220 58.118 27.628 1.00 27.51 78 ASP A C 1
ATOM 677 O O . ASP A 1 85 ? 25.027 58.867 28.593 1.00 33.59 78 ASP A O 1
ATOM 682 N N . GLY A 1 86 ? 25.460 56.829 27.780 1.00 24.96 79 GLY A N 1
ATOM 683 C CA . GLY A 1 86 ? 25.485 56.228 29.100 1.00 21.76 79 GLY A CA 1
ATOM 684 C C . GLY A 1 86 ? 24.865 54.849 29.141 1.00 24.56 79 GLY A C 1
ATOM 685 O O . GLY A 1 86 ? 23.936 54.532 28.391 1.00 25.60 79 GLY A O 1
ATOM 686 N N . MET A 1 87 ? 25.353 54.029 30.063 1.00 19.02 80 MET A N 1
ATOM 687 C CA . MET A 1 87 ? 24.833 52.694 30.275 1.00 17.78 80 MET A CA 1
ATOM 688 C C . MET A 1 87 ? 24.445 52.520 31.739 1.00 20.20 80 MET A C 1
ATOM 689 O O . MET A 1 87 ? 25.152 52.994 32.651 1.00 20.28 80 MET A O 1
ATOM 694 N N . ALA A 1 88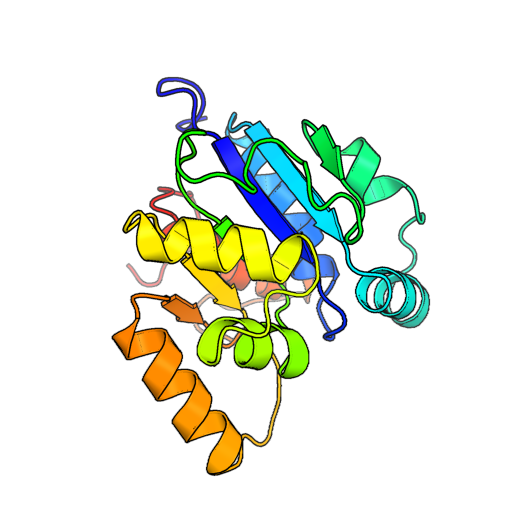 ? 23.301 51.860 31.975 1.00 16.85 81 ALA A N 1
ATOM 695 C CA . ALA A 1 88 ? 22.905 51.475 33.326 1.00 18.06 81 ALA A CA 1
ATOM 696 C C . ALA A 1 88 ? 22.712 49.963 33.381 1.00 20.63 81 ALA A C 1
ATOM 697 O O . ALA A 1 88 ? 22.050 49.401 32.507 1.00 22.23 81 ALA A O 1
ATOM 699 N N . VAL A 1 89 ? 23.256 49.313 34.412 1.00 18.05 82 VAL A N 1
ATOM 700 C CA . VAL A 1 89 ? 22.955 47.909 34.707 1.00 16.25 82 VAL A CA 1
ATOM 701 C C . VAL A 1 89 ? 22.046 47.928 35.923 1.00 17.95 82 VAL A C 1
ATOM 702 O O . VAL A 1 89 ? 22.491 48.261 37.035 1.00 18.14 82 VAL A O 1
ATOM 706 N N . VAL A 1 90 ? 20.774 47.584 35.723 1.00 19.21 83 VAL A N 1
ATOM 707 C CA . VAL A 1 90 ? 19.724 47.747 36.733 1.00 17.94 83 VAL A CA 1
ATOM 708 C C . VAL A 1 90 ? 18.766 46.571 36.600 1.00 18.11 83 VAL A C 1
ATOM 709 O O . VAL A 1 90 ? 18.116 46.430 35.555 1.00 19.29 83 VAL A O 1
ATOM 713 N N . PRO A 1 91 ? 18.674 45.681 37.598 1.00 18.41 84 PRO A N 1
ATOM 714 C CA . PRO A 1 91 ? 19.545 45.609 38.770 1.00 21.14 84 PRO A CA 1
ATOM 715 C C . PRO A 1 91 ? 20.871 44.990 38.365 1.00 19.60 84 PRO A C 1
ATOM 716 O O . PRO A 1 91 ? 20.900 44.303 37.327 1.00 18.40 84 PRO A O 1
ATOM 720 N N . CYS A 1 92 ? 21.925 45.182 39.166 1.00 18.19 85 CYS A N 1
ATOM 721 C CA . CYS A 1 92 ? 23.253 44.660 38.844 1.00 19.49 85 CYS A CA 1
ATOM 722 C C . CYS A 1 92 ? 23.620 43.607 39.880 1.00 17.29 85 CYS A C 1
ATOM 723 O O . CYS A 1 92 ? 23.632 43.904 41.079 1.00 19.38 85 CYS A O 1
ATOM 726 N N . SER A 1 93 ? 23.877 42.380 39.417 1.00 18.90 86 SER A N 1
ATOM 727 C CA . SER A 1 93 ? 24.361 41.307 40.285 1.00 18.19 86 SER A CA 1
ATOM 728 C C . SER A 1 93 ? 25.826 41.520 40.688 1.00 19.33 86 SER A C 1
ATOM 729 O O . SER A 1 93 ? 26.580 42.258 40.048 1.00 18.97 86 SER A O 1
ATOM 732 N N . ILE A 1 94 ? 26.237 40.823 41.755 1.00 17.26 87 ILE A N 1
ATOM 733 C CA . ILE A 1 94 ? 27.666 40.814 42.083 1.00 15.91 87 ILE A CA 1
ATOM 734 C C . ILE A 1 94 ? 28.455 40.251 40.908 1.00 18.19 87 ILE A C 1
ATOM 735 O O . ILE A 1 94 ? 29.533 40.759 40.554 1.00 16.43 87 ILE A O 1
ATOM 740 N N . LYS A 1 95 ? 27.934 39.188 40.293 1.00 18.53 88 LYS A N 1
ATOM 741 C CA . LYS A 1 95 ? 28.638 38.546 39.182 1.00 19.19 88 LYS A CA 1
ATOM 742 C C . LYS A 1 95 ? 28.930 39.536 38.057 1.00 21.41 88 LYS A C 1
ATOM 743 O O . LYS A 1 95 ? 30.044 39.561 37.524 1.00 19.40 88 LYS A O 1
ATOM 749 N N . THR A 1 96 ? 27.948 40.352 37.673 1.00 16.55 89 THR A N 1
ATOM 750 C CA . THR A 1 96 ? 28.195 41.286 36.566 1.00 17.29 89 THR A CA 1
ATOM 751 C C . THR A 1 96 ? 29.034 42.475 37.021 1.00 19.20 89 THR A C 1
ATOM 752 O O . THR A 1 96 ? 29.927 42.920 36.293 1.00 18.23 89 THR A O 1
ATOM 756 N N . ALA A 1 97 ? 28.790 43.007 38.225 1.00 16.65 90 ALA A N 1
ATOM 757 C CA . ALA A 1 97 ? 29.656 44.081 38.735 1.00 16.11 90 ALA A CA 1
ATOM 758 C C . ALA A 1 97 ? 31.112 43.628 38.756 1.00 16.97 90 ALA A C 1
ATOM 759 O O . ALA A 1 97 ? 32.018 44.350 38.301 1.00 17.21 90 ALA A O 1
ATOM 761 N N . SER A 1 98 ? 31.345 42.421 39.256 1.00 17.34 91 SER A N 1
ATOM 762 C CA . SER A 1 98 ? 32.708 41.901 39.384 1.00 17.43 91 SER A CA 1
ATOM 763 C C . SER A 1 98 ? 33.312 41.606 38.024 1.00 18.40 91 SER A C 1
ATOM 764 O O . SER A 1 98 ? 34.502 41.833 37.798 1.00 18.83 91 SER A O 1
ATOM 767 N N . SER A 1 99 ? 32.507 41.086 37.110 1.00 16.27 92 SER A N 1
ATOM 768 C CA . SER A 1 99 ? 33.020 40.836 35.770 1.00 16.17 92 SER A CA 1
ATOM 769 C C . SER A 1 99 ? 33.505 42.137 35.136 1.00 16.66 92 SER A C 1
ATOM 770 O O . SER A 1 99 ? 34.540 42.157 34.459 1.00 19.95 92 SER A O 1
ATOM 773 N N . ILE A 1 100 ? 32.769 43.228 35.343 1.00 16.53 93 ILE A N 1
ATOM 774 C CA . ILE A 1 100 ? 33.186 44.519 34.800 1.00 18.48 93 ILE A CA 1
ATOM 775 C C . ILE A 1 100 ? 34.446 44.991 35.499 1.00 18.54 93 ILE A C 1
ATOM 776 O O . ILE A 1 100 ? 35.383 45.493 34.856 1.00 19.04 93 ILE A O 1
ATOM 781 N N . ALA A 1 101 ? 34.456 44.902 36.833 1.00 16.72 94 ALA A N 1
ATOM 782 C CA . ALA A 1 101 ? 35.598 45.401 37.609 1.00 16.28 94 ALA A CA 1
ATOM 783 C C . ALA A 1 101 ? 36.885 44.785 37.121 1.00 19.08 94 ALA A C 1
ATOM 784 O O . ALA A 1 101 ? 37.909 45.476 36.996 1.00 19.43 94 ALA A O 1
ATOM 786 N N . TYR A 1 102 ? 36.871 43.473 36.888 1.00 14.99 95 TYR A N 1
ATOM 787 C CA . TYR A 1 102 ? 38.109 42.760 36.663 1.00 17.68 95 TYR A CA 1
ATOM 788 C C . TYR A 1 102 ? 38.314 42.428 35.205 1.00 19.27 95 TYR A C 1
ATOM 789 O O . TYR A 1 102 ? 39.322 41.804 34.886 1.00 20.65 95 TYR A O 1
ATOM 798 N N . GLY A 1 103 ? 37.402 42.864 34.319 1.00 19.18 96 GLY A N 1
ATOM 799 C CA . GLY A 1 103 ? 37.610 42.701 32.882 1.00 20.52 96 GLY A CA 1
ATOM 800 C C . GLY A 1 103 ? 37.216 41.351 32.313 1.00 19.74 96 GLY A C 1
ATOM 801 O O . GLY A 1 103 ? 37.643 41.013 31.201 1.00 18.58 96 GLY A O 1
ATOM 802 N N . ILE A 1 104 ? 36.412 40.562 33.044 1.00 21.47 97 ILE A N 1
ATOM 803 C CA . ILE A 1 104 ? 35.940 39.270 32.566 1.00 18.71 97 ILE A CA 1
ATOM 804 C C . ILE A 1 104 ? 34.787 39.560 31.628 1.00 23.06 97 ILE A C 1
ATOM 805 O O . ILE A 1 104 ? 33.624 39.321 31.954 1.00 21.19 97 ILE A O 1
ATOM 810 N N . ALA A 1 105 ? 35.108 40.111 30.460 1.00 18.84 98 ALA A N 1
ATOM 811 C CA . ALA A 1 105 ? 34.091 40.703 29.594 1.00 20.06 98 ALA A CA 1
ATOM 812 C C . ALA A 1 105 ? 33.563 39.639 28.626 1.00 21.66 98 ALA A C 1
ATOM 813 O O . ALA A 1 105 ? 33.744 39.690 27.412 1.00 23.10 98 ALA A O 1
ATOM 815 N N . ASP A 1 106 ? 32.916 38.623 29.196 1.00 21.73 99 ASP A N 1
ATOM 816 C CA . ASP A 1 106 ? 32.631 37.403 28.451 1.00 23.10 99 ASP A CA 1
ATOM 817 C C . ASP A 1 106 ? 31.228 37.354 27.867 1.00 26.48 99 ASP A C 1
ATOM 818 O O . ASP A 1 106 ? 30.862 36.335 27.270 1.00 27.42 99 ASP A O 1
ATOM 823 N N . ASN A 1 107 ? 30.440 38.414 28.033 1.00 22.48 100 ASN A N 1
ATOM 824 C CA . ASN A 1 107 ? 29.141 38.553 27.379 1.00 24.24 100 ASN A CA 1
ATOM 825 C C . ASN A 1 107 ? 28.916 40.018 27.011 1.00 22.03 100 ASN A C 1
ATOM 826 O O . ASN A 1 107 ? 29.726 40.895 27.336 1.00 19.86 100 ASN A O 1
ATOM 831 N N . LEU A 1 108 ? 27.798 40.290 26.334 1.00 20.76 101 LEU A N 1
ATOM 832 C CA . LEU A 1 108 ? 27.573 41.643 25.819 1.00 21.24 101 LEU A CA 1
ATOM 833 C C . LEU A 1 108 ? 27.461 42.648 26.951 1.00 17.52 101 LEU A C 1
ATOM 834 O O . LEU A 1 108 ? 27.881 43.805 26.804 1.00 20.47 101 LEU A O 1
ATOM 839 N N . ILE A 1 109 ? 26.842 42.259 28.071 1.00 18.17 102 ILE A N 1
ATOM 840 C CA . ILE A 1 109 ? 26.646 43.220 29.155 1.00 16.16 102 ILE A CA 1
ATOM 841 C C . ILE A 1 109 ? 27.989 43.688 29.705 1.00 17.04 102 ILE A C 1
ATOM 842 O O . ILE A 1 109 ? 28.236 44.898 29.837 1.00 17.64 102 ILE A O 1
ATOM 847 N N . ALA A 1 110 ? 28.877 42.739 30.050 1.00 17.99 103 ALA A N 1
ATOM 848 C CA . ALA A 1 110 ? 30.159 43.139 30.632 1.00 17.78 103 ALA A CA 1
ATOM 849 C C . ALA A 1 110 ? 31.012 43.869 29.605 1.00 18.54 103 ALA A C 1
ATOM 850 O O . ALA A 1 110 ? 31.678 44.860 29.941 1.00 19.10 103 ALA A O 1
ATOM 852 N N . ARG A 1 111 ? 31.008 43.401 28.350 1.00 17.75 104 ARG A N 1
ATOM 853 C CA . ARG A 1 111 ? 31.793 44.090 27.335 1.00 18.53 104 ARG A CA 1
ATOM 854 C C . ARG A 1 111 ? 31.273 45.509 27.095 1.00 21.52 104 ARG A C 1
ATOM 855 O O . ARG A 1 111 ? 32.063 46.453 26.992 1.00 20.32 104 ARG A O 1
ATOM 863 N N . ALA A 1 112 ? 29.954 45.671 26.949 1.00 19.66 105 ALA A N 1
ATOM 864 C CA . ALA A 1 112 ? 29.392 47.009 26.717 1.00 18.38 105 ALA A CA 1
ATOM 865 C C . ALA A 1 112 ? 29.729 47.939 27.868 1.00 18.64 105 ALA A C 1
ATOM 866 O O . ALA A 1 112 ? 29.997 49.128 27.657 1.00 18.79 105 ALA A O 1
ATOM 868 N N . ALA A 1 113 ? 29.730 47.407 29.094 1.00 16.92 106 ALA A N 1
ATOM 869 C CA . ALA A 1 113 ? 30.067 48.239 30.239 1.00 17.06 106 ALA A CA 1
ATOM 870 C C . ALA A 1 113 ? 31.542 48.606 30.213 1.00 16.36 106 ALA A C 1
ATOM 871 O O . ALA A 1 113 ? 31.914 49.737 30.558 1.00 17.45 106 ALA A O 1
ATOM 873 N N . ASP A 1 114 ? 32.403 47.652 29.834 1.00 18.31 107 ASP A N 1
ATOM 874 C CA . ASP A 1 114 ? 33.832 47.957 29.741 1.00 18.89 107 ASP A CA 1
ATOM 875 C C . ASP A 1 114 ? 34.098 49.003 28.667 1.00 16.81 107 ASP A C 1
ATOM 876 O O . ASP A 1 114 ? 34.924 49.914 28.854 1.00 20.93 107 ASP A O 1
ATOM 881 N N . VAL A 1 115 ? 33.386 48.903 27.544 1.00 17.17 108 VAL A N 1
ATOM 882 C CA . VAL A 1 115 ? 33.525 49.881 26.464 1.00 16.45 108 VAL A CA 1
ATOM 883 C C . VAL A 1 115 ? 33.040 51.249 26.924 1.00 23.05 108 VAL A C 1
ATOM 884 O O . VAL A 1 115 ? 33.677 52.283 26.644 1.00 20.56 108 VAL A O 1
ATOM 888 N N . THR A 1 116 ? 31.925 51.274 27.658 1.00 19.21 109 THR A N 1
ATOM 889 C CA . THR A 1 116 ? 31.446 52.522 28.255 1.00 19.48 109 THR A CA 1
ATOM 890 C C . THR A 1 116 ? 32.521 53.164 29.118 1.00 19.52 109 THR A C 1
ATOM 891 O O . THR A 1 116 ? 32.792 54.365 28.998 1.00 19.82 109 THR A O 1
ATOM 895 N N . LEU A 1 117 ? 33.168 52.360 29.973 1.00 16.72 110 LEU A N 1
ATOM 896 C CA . LEU A 1 117 ? 34.165 52.923 30.873 1.00 16.51 110 LEU A CA 1
ATOM 897 C C . LEU A 1 117 ? 35.414 53.388 30.127 1.00 18.21 110 LEU A C 1
ATOM 898 O O . LEU A 1 117 ? 35.964 54.471 30.422 1.00 18.90 110 LEU A O 1
ATOM 903 N N . LYS A 1 118 ? 35.899 52.592 29.162 1.00 18.67 111 LYS A N 1
ATOM 904 C CA . LYS A 1 118 ? 37.167 52.977 28.530 1.00 18.73 111 LYS A CA 1
ATOM 905 C C . LYS A 1 118 ? 37.039 54.251 27.707 1.00 20.88 111 LYS A C 1
ATOM 906 O O . LYS A 1 118 ? 38.034 54.966 27.530 1.00 20.13 111 LYS A O 1
ATOM 912 N N . GLU A 1 119 ? 35.829 54.567 27.244 1.00 18.74 112 GLU A N 1
ATOM 913 C CA . GLU A 1 119 ? 35.527 55.774 26.484 1.00 19.57 112 GLU A CA 1
ATOM 914 C C . GLU A 1 119 ? 35.089 56.925 27.394 1.00 19.25 112 GLU A C 1
ATOM 915 O O . GLU A 1 119 ? 34.724 58.008 26.898 1.00 20.78 112 GLU A O 1
ATOM 921 N N . LYS A 1 120 ? 35.178 56.713 28.703 1.00 19.25 113 LYS A N 1
ATOM 922 C CA . LYS A 1 120 ? 34.803 57.699 29.726 1.00 19.41 113 LYS A CA 1
ATOM 923 C C . LYS A 1 120 ? 33.369 58.190 29.517 1.00 20.64 113 LYS A C 1
ATOM 924 O O . LYS A 1 120 ? 33.060 59.375 29.680 1.00 24.03 113 LYS A O 1
ATOM 930 N N . ARG A 1 121 ? 32.487 57.253 29.159 1.00 21.02 114 ARG A N 1
ATOM 931 C CA . ARG A 1 121 ? 31.042 57.503 29.184 1.00 22.34 114 ARG A CA 1
ATOM 932 C C .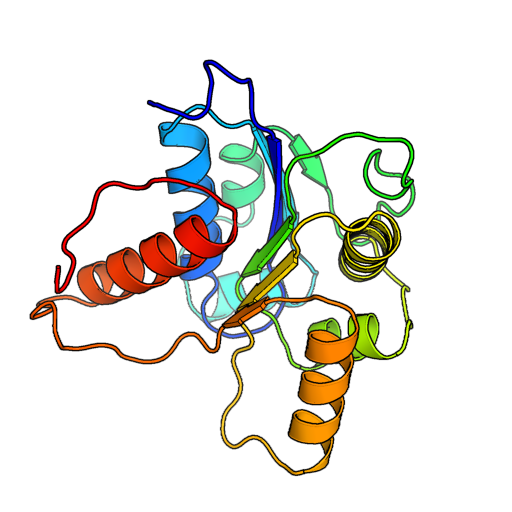 ARG A 1 121 ? 30.474 57.075 30.536 1.00 21.95 114 ARG A C 1
ATOM 933 O O . ARG A 1 121 ? 31.114 56.352 31.302 1.00 20.50 114 ARG A O 1
ATOM 941 N N . ARG A 1 122 ? 29.249 57.524 30.832 1.00 19.18 115 ARG A N 1
ATOM 942 C CA . ARG A 1 122 ? 28.687 57.305 32.161 1.00 20.52 115 ARG A CA 1
ATOM 943 C C . ARG A 1 122 ? 28.206 55.862 32.298 1.00 19.19 115 ARG A C 1
ATOM 944 O O . ARG A 1 122 ? 27.529 55.338 31.408 1.00 20.32 115 ARG A O 1
ATOM 952 N N . LEU A 1 123 ? 28.556 55.211 33.410 1.00 16.57 116 LEU A N 1
ATOM 953 C CA . LEU A 1 123 ? 28.094 53.851 33.708 1.00 15.39 116 LEU A CA 1
ATOM 954 C C . LEU A 1 123 ? 27.546 53.851 35.121 1.00 18.11 116 LEU A C 1
ATOM 955 O O . LEU A 1 123 ? 28.263 54.250 36.050 1.00 22.39 116 LEU A O 1
ATOM 960 N N . VAL A 1 124 ? 26.299 53.416 35.286 1.00 16.87 117 VAL A N 1
ATOM 961 C CA . VAL A 1 124 ? 25.637 53.382 36.587 1.00 14.98 117 VAL A CA 1
ATOM 962 C C . VAL A 1 124 ? 25.280 51.934 36.900 1.00 17.38 117 VAL A C 1
ATOM 963 O O . VAL A 1 124 ? 24.642 51.263 36.081 1.00 20.03 117 VAL A O 1
ATOM 967 N N . LEU A 1 125 ? 25.711 51.446 38.066 1.00 17.61 118 LEU A N 1
ATOM 968 C CA . LEU A 1 125 ? 25.537 50.037 38.438 1.00 18.33 118 LEU A CA 1
ATOM 969 C C . LEU A 1 125 ? 24.660 49.979 39.678 1.00 17.82 118 LEU A C 1
ATOM 970 O O . LEU A 1 125 ? 25.075 50.451 40.734 1.00 17.24 118 LEU A O 1
ATOM 975 N N . ALA A 1 126 ? 23.438 49.443 39.540 1.00 16.96 119 ALA A N 1
ATOM 976 C CA . ALA A 1 126 ? 22.501 49.388 40.662 1.00 18.65 119 ALA A CA 1
ATOM 977 C C . ALA A 1 126 ? 22.736 48.071 41.378 1.00 19.57 119 ALA A C 1
ATOM 978 O O . ALA A 1 126 ? 21.985 47.116 41.252 1.00 21.28 119 ALA A O 1
ATOM 980 N N . ILE A 1 127 ? 23.807 48.035 42.165 1.00 17.43 120 ILE A N 1
ATOM 981 C CA . ILE A 1 127 ? 24.329 46.760 42.652 1.00 20.10 120 ILE A CA 1
ATOM 982 C C . ILE A 1 127 ? 23.520 46.310 43.860 1.00 19.62 120 ILE A C 1
ATOM 983 O O . ILE A 1 127 ? 23.502 46.981 44.893 1.00 20.76 120 ILE A O 1
ATOM 988 N N . ARG A 1 128 ? 22.836 45.175 43.733 1.00 18.13 121 ARG A N 1
ATOM 989 C CA . ARG A 1 128 ? 21.959 44.692 44.793 1.00 19.48 121 ARG A CA 1
ATOM 990 C C . ARG A 1 128 ? 22.556 43.435 45.422 1.00 21.43 121 ARG A C 1
ATOM 991 O O . ARG A 1 128 ? 22.543 42.363 44.814 1.00 25.22 121 ARG A O 1
ATOM 999 N N . GLU A 1 129 ? 23.051 43.570 46.651 1.00 19.90 122 GLU A N 1
ATOM 1000 C CA . GLU A 1 129 ? 23.446 42.451 47.499 1.00 18.14 122 GLU A CA 1
ATOM 1001 C C . GLU A 1 129 ? 23.547 43.012 48.900 1.00 18.11 122 GLU A C 1
ATOM 1002 O O . GLU A 1 129 ? 23.912 44.185 49.070 1.00 22.25 122 GLU A O 1
ATOM 1008 N N . ALA A 1 130 ? 23.246 42.161 49.902 1.00 19.23 123 ALA A N 1
ATOM 1009 C CA . ALA A 1 130 ? 23.467 42.458 51.304 1.00 18.25 123 ALA A CA 1
ATOM 1010 C C . ALA A 1 130 ? 23.514 41.162 52.084 1.00 17.42 123 ALA A C 1
ATOM 1011 O O . ALA A 1 130 ? 22.679 40.278 51.837 1.00 20.34 123 ALA A O 1
ATOM 1013 N N . PRO A 1 131 ? 24.426 41.020 53.054 1.00 18.76 124 PRO A N 1
ATOM 1014 C CA . PRO A 1 131 ? 25.547 41.928 53.304 1.00 19.45 124 PRO A CA 1
ATOM 1015 C C . PRO A 1 131 ? 26.519 42.002 52.126 1.00 18.72 124 PRO A C 1
ATOM 1016 O O . PRO A 1 131 ? 26.474 41.160 51.238 1.00 19.06 124 PRO A O 1
ATOM 1020 N N . LEU A 1 132 ? 27.381 43.008 52.139 1.00 19.15 125 LEU A N 1
ATOM 1021 C CA . LEU A 1 132 ? 28.547 43.090 51.266 1.00 18.34 125 LEU A CA 1
ATOM 1022 C C . LEU A 1 132 ? 29.768 42.743 52.106 1.00 16.99 125 LEU A C 1
ATOM 1023 O O . LEU A 1 132 ? 30.024 43.399 53.120 1.00 16.37 125 LEU A O 1
ATOM 1028 N N . HIS A 1 133 ? 30.557 41.772 51.676 1.00 16.32 126 HIS A N 1
ATOM 1029 C CA . HIS A 1 133 ? 31.749 41.455 52.444 1.00 17.02 126 HIS A CA 1
ATOM 1030 C C . HIS A 1 133 ? 32.951 42.202 51.869 1.00 17.45 126 HIS A C 1
ATOM 1031 O O . HIS A 1 133 ? 32.812 42.983 50.940 1.00 17.63 126 HIS A O 1
ATOM 1038 N N . SER A 1 134 ? 34.136 41.958 52.450 1.00 21.32 127 SER A N 1
ATOM 1039 C CA . SER A 1 134 ? 35.321 42.736 52.075 1.00 21.26 127 SER A CA 1
ATOM 1040 C C . SER A 1 134 ? 35.712 42.540 50.616 1.00 21.03 127 SER A C 1
ATOM 1041 O O . SER A 1 134 ? 36.252 43.467 49.984 1.00 21.42 127 SER A O 1
ATOM 1044 N N . GLY A 1 135 ? 35.486 41.354 50.052 1.00 20.80 128 GLY A N 1
ATOM 1045 C CA . GLY A 1 135 ? 35.783 41.180 48.636 1.00 18.43 128 GLY A CA 1
ATOM 1046 C C . GLY A 1 135 ? 34.852 42.000 47.761 1.00 16.63 128 GLY A C 1
ATOM 1047 O O . GLY A 1 135 ? 35.276 42.590 46.771 1.00 19.87 128 GLY A O 1
ATOM 1048 N N . HIS A 1 136 ? 33.556 42.007 48.087 1.00 16.00 129 HIS A N 1
ATOM 1049 C CA . HIS A 1 136 ? 32.608 42.858 47.365 1.00 17.18 129 HIS A CA 1
ATOM 1050 C C . HIS A 1 136 ? 33.044 44.310 47.419 1.00 15.75 129 HIS A C 1
ATOM 1051 O O . HIS A 1 136 ? 32.975 45.034 46.423 1.00 16.25 129 HIS A O 1
ATOM 1058 N N . LEU A 1 137 ? 33.444 44.756 48.605 1.00 18.45 130 LEU A N 1
ATOM 1059 C CA . LEU A 1 137 ? 33.767 46.165 48.783 1.00 19.53 130 LEU A CA 1
ATOM 1060 C C . LEU A 1 137 ? 35.028 46.539 48.036 1.00 21.21 130 LEU A C 1
ATOM 1061 O O . LEU A 1 137 ? 35.131 47.659 47.509 1.00 22.45 130 LEU A O 1
ATOM 1066 N N . LYS A 1 138 ? 35.996 45.628 47.971 1.00 22.30 131 LYS A N 1
ATOM 1067 C CA . LYS A 1 138 ? 37.186 45.919 47.178 1.00 20.63 131 LYS A CA 1
ATOM 1068 C C . LYS A 1 138 ? 36.830 46.007 45.696 1.00 22.51 131 LYS A C 1
ATOM 1069 O O . LYS A 1 138 ? 37.302 46.911 44.989 1.00 21.50 131 LYS A O 1
ATOM 1075 N N . THR A 1 139 ? 35.922 45.147 45.237 1.00 17.49 132 THR A N 1
ATOM 1076 C CA . THR A 1 139 ? 35.447 45.213 43.857 1.00 18.26 132 THR A CA 1
ATOM 1077 C C . THR A 1 139 ? 34.720 46.520 43.582 1.00 15.47 132 THR A C 1
ATOM 1078 O O . THR A 1 139 ? 34.911 47.149 42.528 1.00 18.14 132 THR A O 1
ATOM 1082 N N . LEU A 1 140 ? 33.868 46.944 44.518 1.00 17.28 133 LEU A N 1
ATOM 1083 C CA . LEU A 1 140 ? 33.146 48.175 44.235 1.00 17.83 133 LEU A CA 1
ATOM 1084 C C . LEU A 1 140 ? 34.107 49.358 44.239 1.00 16.55 133 LEU A C 1
ATOM 1085 O O . LEU A 1 140 ? 33.951 50.291 43.439 1.00 18.45 133 LEU A O 1
ATOM 1090 N N . ALA A 1 141 ? 35.135 49.306 45.085 1.00 17.90 134 ALA A N 1
ATOM 1091 C CA . ALA A 1 141 ? 36.121 50.388 45.094 1.00 24.09 134 ALA A CA 1
ATOM 1092 C C . ALA A 1 141 ? 36.852 50.458 43.764 1.00 22.92 134 ALA A C 1
ATOM 1093 O O . ALA A 1 141 ? 37.120 51.550 43.236 1.00 22.04 134 ALA A O 1
ATOM 1095 N N . ARG A 1 142 ? 37.169 49.305 43.203 1.00 19.85 135 ARG A N 1
ATOM 1096 C CA . ARG A 1 142 ? 37.833 49.276 41.914 1.00 20.14 135 ARG A CA 1
ATOM 1097 C C . ARG A 1 142 ? 36.942 49.865 40.834 1.00 21.03 135 ARG A C 1
ATOM 1098 O O . ARG A 1 142 ? 37.406 50.648 40.005 1.00 20.66 135 ARG A O 1
ATOM 1106 N N . LEU A 1 143 ? 35.657 49.498 40.839 1.00 16.68 136 LEU A N 1
ATOM 1107 C CA . LEU A 1 143 ? 34.709 50.054 39.872 1.00 15.93 136 LEU A CA 1
ATOM 1108 C C . LEU A 1 143 ? 34.604 51.565 40.012 1.00 18.09 136 LEU A C 1
ATOM 1109 O O . LEU A 1 143 ? 34.540 52.284 39.011 1.00 16.75 136 LEU A O 1
ATOM 1114 N N . ALA A 1 144 ? 34.553 52.062 41.252 1.00 17.37 137 ALA A N 1
ATOM 1115 C CA . ALA A 1 144 ? 34.487 53.509 41.466 1.00 21.96 137 ALA A CA 1
ATOM 1116 C C . ALA A 1 144 ? 35.742 54.192 40.934 1.00 22.91 137 ALA A C 1
ATOM 1117 O O . ALA A 1 144 ? 35.673 55.248 40.277 1.00 21.12 137 ALA A O 1
ATOM 1119 N N . GLU A 1 145 ? 36.913 53.595 41.181 1.00 20.03 138 GLU A N 1
ATOM 1120 C CA . GLU A 1 145 ? 38.146 54.127 40.618 1.00 22.96 138 GLU A CA 1
ATOM 1121 C C . GLU A 1 145 ? 38.128 54.129 39.089 1.00 24.59 138 GLU A C 1
ATOM 1122 O O . GLU A 1 145 ? 38.661 55.057 38.469 1.00 24.21 138 GLU A O 1
ATOM 1128 N N . MET A 1 146 ? 37.485 53.125 38.464 1.00 19.15 139 MET A N 1
ATOM 1129 C CA . MET A 1 146 ? 37.341 53.089 37.013 1.00 18.74 139 MET A CA 1
ATOM 1130 C C . MET A 1 146 ? 36.315 54.085 36.491 1.00 21.71 139 MET A C 1
ATOM 1131 O O . MET A 1 146 ? 36.205 54.255 35.270 1.00 22.62 139 MET A O 1
ATOM 1136 N N . GLY A 1 147 ? 35.573 54.746 37.370 1.00 19.53 140 GLY A N 1
ATOM 1137 C CA . GLY A 1 147 ? 34.642 55.789 36.942 1.00 23.21 140 GLY A CA 1
ATOM 1138 C C . GLY A 1 147 ? 33.167 55.438 37.058 1.00 21.90 140 GLY A C 1
ATOM 1139 O O . GLY A 1 147 ? 32.322 56.333 36.838 1.00 24.74 140 GLY A O 1
ATOM 1140 N N . ALA A 1 148 ? 32.820 54.196 37.416 1.00 18.40 141 ALA A N 1
ATOM 1141 C CA . ALA A 1 148 ? 31.414 53.800 37.515 1.00 17.71 141 ALA A CA 1
ATOM 1142 C C . ALA A 1 148 ? 30.714 54.487 38.691 1.00 18.49 141 ALA A C 1
ATOM 1143 O O . ALA A 1 148 ? 31.320 54.766 39.728 1.00 19.90 141 ALA A O 1
ATOM 1145 N N . VAL A 1 149 ? 29.407 54.706 38.532 1.00 18.88 142 VAL A N 1
ATOM 1146 C CA . VAL A 1 149 ? 28.550 55.152 39.625 1.00 17.13 142 VAL A CA 1
ATOM 1147 C C . VAL A 1 149 ? 28.012 53.912 40.325 1.00 17.66 142 VAL A C 1
ATOM 1148 O O . VAL A 1 149 ? 27.428 53.025 39.684 1.00 19.90 142 VAL A O 1
ATOM 1152 N N . ILE A 1 150 ? 28.231 53.842 41.635 1.00 15.54 143 ILE A N 1
ATOM 1153 C CA . ILE A 1 150 ? 27.877 52.691 42.464 1.00 17.59 143 ILE A CA 1
ATOM 1154 C C . ILE A 1 150 ? 26.591 53.074 43.185 1.00 18.91 143 ILE A C 1
ATOM 1155 O O . ILE A 1 150 ? 26.610 53.947 44.054 1.00 17.63 143 ILE A O 1
ATOM 1160 N N . PHE A 1 151 ? 25.458 52.459 42.811 1.00 18.49 144 PHE A N 1
ATOM 1161 C CA . PHE A 1 151 ? 24.147 52.884 43.326 1.00 19.07 144 PHE A CA 1
ATOM 1162 C C . PHE A 1 151 ? 23.421 51.683 43.928 1.00 19.20 144 PHE A C 1
ATOM 1163 O O . PHE A 1 151 ? 22.614 51.018 43.259 1.00 20.26 144 PHE A O 1
ATOM 1171 N N . PRO A 1 152 ? 23.703 51.348 45.184 1.00 18.80 145 PRO A N 1
ATOM 1172 C CA . PRO A 1 152 ? 22.909 50.308 45.841 1.00 20.94 145 PRO A CA 1
ATOM 1173 C C . PRO A 1 152 ? 21.470 50.770 45.877 1.00 21.51 145 PRO A C 1
ATOM 1174 O O . PRO A 1 152 ? 21.202 51.918 46.247 1.00 21.76 145 PRO A O 1
ATOM 1178 N N . PRO A 1 153 ? 20.519 49.933 45.446 1.00 19.15 146 PRO A N 1
ATOM 1179 C CA . PRO A 1 153 ? 19.127 50.428 45.406 1.00 19.80 146 PRO A CA 1
ATOM 1180 C C . PRO A 1 153 ? 18.465 50.372 46.783 1.00 22.28 146 PRO A C 1
ATOM 1181 O O . PRO A 1 153 ? 17.643 49.523 47.088 1.00 25.36 146 PRO A O 1
ATOM 1185 N N . VAL A 1 154 ? 18.837 51.326 47.649 1.00 20.27 147 VAL A N 1
ATOM 1186 C CA . VAL A 1 154 ? 18.465 51.306 49.063 1.00 20.64 147 VAL A CA 1
ATOM 1187 C C . VAL A 1 154 ? 17.038 51.795 49.258 1.00 22.88 147 VAL A C 1
ATOM 1188 O O . VAL A 1 154 ? 16.520 52.639 48.517 1.00 25.01 147 VAL A O 1
ATOM 1192 N N . LEU A 1 155 ? 16.402 51.276 50.302 1.00 21.28 148 LEU A N 1
ATOM 1193 C CA . LEU A 1 155 ? 15.140 51.838 50.758 1.00 20.72 148 LEU A CA 1
ATOM 1194 C C . LEU A 1 155 ? 15.301 53.309 51.103 1.00 23.70 148 LEU A C 1
ATOM 1195 O O . LEU A 1 155 ? 16.273 53.709 51.747 1.00 27.30 148 LEU A O 1
ATOM 1200 N N . SER A 1 156 ? 14.325 54.116 50.700 1.00 23.93 149 SER A N 1
ATOM 1201 C CA . SER A 1 156 ? 14.350 55.552 50.944 1.00 25.03 149 SER A CA 1
ATOM 1202 C C . SER A 1 156 ? 12.970 55.960 51.398 1.00 27.82 149 SER A C 1
ATOM 1203 O O . SER A 1 156 ? 11.984 55.623 50.741 1.00 31.63 149 SER A O 1
ATOM 1206 N N . PHE A 1 157 ? 12.893 56.660 52.521 1.00 27.92 150 PHE A N 1
ATOM 1207 C CA . PHE A 1 157 ? 11.598 57.012 53.088 1.00 32.41 150 PHE A CA 1
ATOM 1208 C C . PHE A 1 157 ? 11.354 58.507 53.165 1.00 30.71 150 PHE A C 1
ATOM 1209 O O . PHE A 1 157 ? 10.275 58.906 53.587 1.00 32.07 150 PHE A O 1
ATOM 1217 N N . TYR A 1 158 ? 12.297 59.346 52.742 1.00 34.17 151 TYR A N 1
ATOM 1218 C CA . TYR A 1 158 ? 12.112 60.772 52.981 1.00 37.82 151 TYR A CA 1
ATOM 1219 C C . TYR A 1 158 ? 11.085 61.403 52.049 1.00 40.50 151 TYR A C 1
ATOM 1220 O O . TYR A 1 158 ? 10.666 62.540 52.305 1.00 41.59 151 TYR A O 1
ATOM 1229 N N . THR A 1 159 ? 10.654 60.698 51.001 1.00 40.09 152 THR A N 1
ATOM 1230 C CA . THR A 1 159 ? 9.573 61.169 50.141 1.00 43.60 152 THR A CA 1
ATOM 1231 C C . THR A 1 159 ? 8.219 60.608 50.549 1.00 43.49 152 THR A C 1
ATOM 1232 O O . THR A 1 159 ? 7.234 60.808 49.826 1.00 46.06 152 THR A O 1
ATOM 1236 N N . ARG A 1 160 ? 8.138 59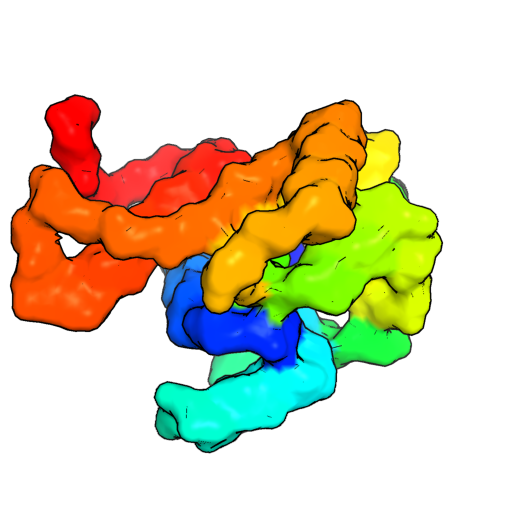.953 51.713 1.00 40.66 153 ARG A N 1
ATOM 1237 C CA . ARG A 1 160 ? 6.881 59.490 52.297 1.00 39.00 153 ARG A CA 1
ATOM 1238 C C . ARG A 1 160 ? 6.212 58.519 51.339 1.00 39.95 153 ARG A C 1
ATOM 1239 O O . ARG A 1 160 ? 5.076 58.770 50.903 1.00 40.51 153 ARG A O 1
ATOM 1247 N N . PRO A 1 161 ? 6.875 57.416 50.993 1.00 37.22 154 PRO A N 1
ATOM 1248 C CA . PRO A 1 161 ? 6.294 56.478 50.029 1.00 36.18 154 PRO A CA 1
ATOM 1249 C C . PRO A 1 161 ? 5.150 55.710 50.661 1.00 33.22 154 PRO A C 1
ATOM 1250 O O . PRO A 1 161 ? 5.168 55.398 51.853 1.00 36.98 154 PRO A O 1
ATOM 1254 N N . LYS A 1 162 ? 4.101 55.474 49.872 1.00 36.43 155 LYS A N 1
ATOM 1255 C CA . LYS A 1 162 ? 2.901 54.820 50.383 1.00 36.88 155 LYS A CA 1
ATOM 1256 C C . LYS A 1 162 ? 2.662 53.453 49.769 1.00 41.11 155 LYS A C 1
ATOM 1257 O O . LYS A 1 162 ? 1.797 52.708 50.251 1.00 48.17 155 LYS A O 1
ATOM 1263 N N . SER A 1 163 ? 3.395 53.118 48.720 1.00 36.86 156 SER A N 1
ATOM 1264 C CA . SER A 1 163 ? 3.255 51.864 48.008 1.00 36.55 156 SER A CA 1
ATOM 1265 C C . SER A 1 163 ? 4.633 51.408 47.568 1.00 34.14 156 SER A C 1
ATOM 1266 O O . SER A 1 163 ? 5.589 52.192 47.541 1.00 31.93 156 SER A O 1
ATOM 1269 N N . VAL A 1 164 ? 4.718 50.132 47.184 1.00 34.93 157 VAL A N 1
ATOM 1270 C CA . VAL A 1 164 ? 5.942 49.628 46.561 1.00 32.37 157 VAL A CA 1
ATOM 1271 C C . VAL A 1 164 ? 6.285 50.451 45.327 1.00 32.17 157 VAL A C 1
ATOM 1272 O O . VAL A 1 164 ? 7.444 50.824 45.116 1.00 30.13 157 VAL A O 1
ATOM 1276 N N . ASP A 1 165 ? 5.278 50.781 44.509 1.00 34.90 158 ASP A N 1
ATOM 1277 C CA . ASP A 1 165 ? 5.554 51.568 43.308 1.00 31.36 158 ASP A CA 1
ATOM 1278 C C . ASP A 1 165 ? 6.160 52.928 43.651 1.00 35.61 158 ASP A C 1
ATOM 1279 O O . ASP A 1 165 ? 6.970 53.448 42.882 1.00 33.73 158 ASP A O 1
ATOM 1284 N N . ASP A 1 166 ? 5.782 53.521 44.790 1.00 35.89 159 ASP A N 1
ATOM 1285 C CA . ASP A 1 166 ? 6.408 54.775 45.212 1.00 33.88 159 ASP A CA 1
ATOM 1286 C C . ASP A 1 166 ? 7.905 54.604 45.425 1.00 32.15 159 ASP A C 1
ATOM 1287 O O . ASP A 1 166 ? 8.706 55.468 45.036 1.00 31.59 159 ASP A O 1
ATOM 1292 N N . LEU A 1 167 ? 8.307 53.495 46.047 1.00 30.82 160 LEU A N 1
ATOM 1293 C CA . LEU A 1 167 ? 9.725 53.258 46.271 1.00 32.15 160 LEU A CA 1
ATOM 1294 C C . LEU A 1 167 ? 10.445 53.047 44.956 1.00 29.52 160 LEU A C 1
ATOM 1295 O O . LEU A 1 167 ? 11.558 53.554 44.763 1.00 27.52 160 LEU A O 1
ATOM 1300 N N . ILE A 1 168 ? 9.828 52.282 44.049 1.00 28.39 161 ILE A N 1
ATOM 1301 C CA . ILE A 1 168 ? 10.436 52.021 42.756 1.00 27.80 161 ILE A CA 1
ATOM 1302 C C . ILE A 1 168 ? 10.629 53.326 41.996 1.00 31.60 161 ILE A C 1
ATOM 1303 O O . ILE A 1 168 ? 11.690 53.551 41.393 1.00 29.40 161 ILE A O 1
ATOM 1308 N N . GLU A 1 169 ? 9.617 54.210 42.035 1.00 32.08 162 GLU A N 1
ATOM 1309 C CA . GLU A 1 169 ? 9.688 55.469 41.291 1.00 32.44 162 GLU A CA 1
ATOM 1310 C C . GLU A 1 169 ? 10.832 56.344 41.803 1.00 31.86 162 GLU A C 1
ATOM 1311 O O . GLU A 1 169 ? 11.570 56.933 41.006 1.00 34.11 162 GLU A O 1
ATOM 1317 N N . HIS A 1 170 ? 10.989 56.440 43.130 1.00 27.02 163 HIS A N 1
ATOM 1318 C CA . HIS A 1 170 ? 12.097 57.203 43.706 1.00 28.24 163 HIS A CA 1
ATOM 1319 C C . HIS A 1 170 ? 13.434 56.641 43.262 1.00 27.87 163 HIS A C 1
ATOM 1320 O O . HIS A 1 170 ? 14.300 57.367 42.755 1.00 25.65 163 HIS A O 1
ATOM 1327 N N . THR A 1 171 ? 13.625 55.335 43.442 1.00 28.08 164 THR A N 1
ATOM 1328 C CA . THR A 1 171 ? 14.918 54.749 43.119 1.00 25.93 164 THR A CA 1
ATOM 1329 C C . THR A 1 171 ? 15.202 54.851 41.628 1.00 22.44 164 THR A C 1
ATOM 1330 O O . THR A 1 171 ? 16.331 55.139 41.224 1.00 24.00 164 THR A O 1
ATOM 1334 N N . VAL A 1 172 ? 14.180 54.647 40.788 1.00 23.17 165 VAL A N 1
ATOM 1335 C CA . VAL A 1 172 ? 14.411 54.708 39.349 1.00 24.55 165 VAL A CA 1
ATOM 1336 C C . VAL A 1 172 ? 14.733 56.140 38.924 1.00 27.39 165 VAL A C 1
ATOM 1337 O O . VAL A 1 172 ? 15.612 56.377 38.073 1.00 26.74 165 VAL A O 1
ATOM 1341 N N . SER A 1 173 ? 14.045 57.108 39.522 1.00 24.22 166 SER A N 1
ATOM 1342 C CA . SER A 1 173 ? 14.324 58.510 39.235 1.00 22.92 166 SER A CA 1
ATOM 1343 C C . SER A 1 173 ? 15.747 58.866 39.636 1.00 25.20 166 SER A C 1
ATOM 1344 O O . SER A 1 173 ? 16.447 59.576 38.905 1.00 26.77 166 SER A O 1
ATOM 1347 N N . ARG A 1 174 ? 16.169 58.417 40.821 1.00 25.90 167 ARG A N 1
ATOM 1348 C CA . ARG A 1 174 ? 17.522 58.715 41.288 1.00 22.46 167 ARG A CA 1
ATOM 1349 C C . ARG A 1 174 ? 18.573 58.089 40.378 1.00 24.90 167 ARG A C 1
ATOM 1350 O O . ARG A 1 174 ? 19.622 58.698 40.119 1.00 26.34 167 ARG A O 1
ATOM 1358 N N . ILE A 1 175 ? 18.326 56.860 39.898 1.00 21.73 168 ILE A N 1
ATOM 1359 C CA . ILE A 1 175 ? 19.277 56.210 38.994 1.00 20.34 168 ILE A CA 1
ATOM 1360 C C . ILE A 1 175 ? 19.328 56.973 37.687 1.00 27.59 168 ILE A C 1
ATOM 1361 O O . ILE A 1 175 ? 20.400 57.191 37.119 1.00 24.66 168 ILE A O 1
ATOM 1366 N N . ALA A 1 176 ? 18.171 57.424 37.213 1.00 23.80 169 ALA A N 1
ATOM 1367 C CA . ALA A 1 176 ? 18.130 58.198 35.981 1.00 25.10 169 ALA A CA 1
ATOM 1368 C C . ALA A 1 176 ? 18.955 59.477 36.102 1.00 25.63 169 ALA A C 1
ATOM 1369 O O . ALA A 1 176 ? 19.622 59.885 35.144 1.00 27.44 169 ALA A O 1
ATOM 1371 N N . GLU A 1 177 ? 18.941 60.115 37.278 1.00 25.08 170 GLU A N 1
ATOM 1372 C CA . GLU A 1 177 ? 19.736 61.327 37.460 1.00 29.33 170 GLU A CA 1
ATOM 1373 C C . GLU A 1 177 ? 21.230 61.058 37.327 1.00 29.02 170 GLU A C 1
ATOM 1374 O O . GLU A 1 177 ? 21.981 61.958 36.948 1.00 32.23 170 GLU A O 1
ATOM 1380 N N . GLN A 1 178 ? 21.675 59.849 37.667 1.00 25.79 171 GLN A N 1
ATOM 1381 C CA . GLN A 1 178 ? 23.084 59.466 37.514 1.00 23.62 171 GLN A CA 1
ATOM 1382 C C . GLN A 1 178 ? 23.472 59.312 36.051 1.00 29.82 171 GLN A C 1
ATOM 1383 O O . GLN A 1 178 ? 24.666 59.308 35.736 1.00 31.52 171 GLN A O 1
ATOM 1389 N N . LEU A 1 179 ? 22.502 59.178 35.155 1.00 24.95 172 LEU A N 1
ATOM 1390 C CA . LEU A 1 179 ? 22.774 59.166 33.721 1.00 23.06 172 LEU A CA 1
ATOM 1391 C C . LEU A 1 179 ? 22.791 60.565 33.123 1.00 32.90 172 LEU A C 1
ATOM 1392 O O . LEU A 1 179 ? 22.966 60.710 31.905 1.00 35.49 172 LEU A O 1
ATOM 1397 N N . GLY A 1 180 ? 22.635 61.595 33.946 1.00 70.44 173 GLY A N 1
ATOM 1398 C CA . GLY A 1 180 ? 22.542 62.939 33.444 1.00 71.66 173 GLY A CA 1
ATOM 1399 C C . GLY A 1 180 ? 21.140 63.348 33.089 1.00 74.49 173 GLY A C 1
ATOM 1400 O O . GLY A 1 180 ? 20.948 64.463 32.579 1.00 77.31 173 GLY A O 1
ATOM 1401 N N . VAL A 1 181 ? 20.153 62.505 33.371 1.00 74.29 174 VAL A N 1
ATOM 1402 C CA . VAL A 1 181 ? 18.766 62.810 33.046 1.00 79.15 174 VAL A CA 1
ATOM 1403 C C . VAL A 1 181 ? 18.181 63.690 34.140 1.00 89.39 174 VAL A C 1
ATOM 1404 O O . VAL A 1 181 ? 18.302 63.391 35.335 1.00 73.99 174 VAL A O 1
ATOM 1408 N N . GLU A 1 182 ? 17.548 64.781 33.722 1.00 101.21 175 GLU A N 1
ATOM 1409 C CA . GLU A 1 182 ? 16.885 65.724 34.620 1.00 114.39 175 GLU A CA 1
ATOM 1410 C C . GLU A 1 182 ? 15.410 65.326 34.757 1.00 110.94 175 GLU A C 1
ATOM 1411 O O . GLU A 1 182 ? 14.480 66.009 34.323 1.00 121.18 175 GLU A O 1
ATOM 1417 N N . VAL A 1 183 ? 15.208 64.170 35.389 1.00 100.16 176 VAL A N 1
ATOM 1418 C CA . VAL A 1 183 ? 13.859 63.661 35.611 1.00 92.12 176 VAL A CA 1
ATOM 1419 C C . VAL A 1 183 ? 13.107 64.571 36.580 1.00 89.98 176 VAL A C 1
ATOM 1420 O O . VAL A 1 183 ? 13.700 65.215 37.456 1.00 86.32 176 VAL A O 1
ATOM 1424 N N . ASP A 1 184 ? 11.788 64.649 36.409 1.00 91.96 177 ASP A N 1
ATOM 1425 C CA . ASP A 1 184 ? 10.931 65.341 37.361 1.00 94.32 177 ASP A CA 1
ATOM 1426 C C . ASP A 1 184 ? 10.384 64.319 38.352 1.00 91.87 177 ASP A C 1
ATOM 1427 O O . ASP A 1 184 ? 9.792 63.311 37.949 1.00 93.74 177 ASP A O 1
ATOM 1432 N N . TYR A 1 185 ? 10.607 64.568 39.641 1.00 87.44 178 TYR A N 1
ATOM 1433 C CA . TYR A 1 185 ? 10.108 63.695 40.698 1.00 89.61 178 TYR A CA 1
ATOM 1434 C C . TYR A 1 185 ? 10.171 64.458 42.019 1.00 94.56 178 TYR A C 1
ATOM 1435 O O . TYR A 1 185 ? 10.662 65.589 42.081 1.00 86.68 178 TYR A O 1
ATOM 1444 N N . ARG A 1 186 ? 9.654 63.823 43.076 1.00 96.76 179 ARG A N 1
ATOM 1445 C CA . ARG A 1 186 ? 9.575 64.434 44.403 1.00 100.21 179 ARG A CA 1
ATOM 1446 C C . ARG A 1 186 ? 10.940 64.366 45.082 1.00 95.35 179 ARG A C 1
ATOM 1447 O O . ARG A 1 186 ? 11.410 63.285 45.448 1.00 96.78 179 ARG A O 1
ATOM 1455 N N . ARG A 1 187 ? 11.567 65.524 45.265 1.00 91.47 180 ARG A N 1
ATOM 1456 C CA . ARG A 1 187 ? 12.899 65.638 45.838 1.00 87.10 180 ARG A CA 1
ATOM 1457 C C . ARG A 1 187 ? 12.821 66.201 47.252 1.00 88.64 180 ARG A C 1
ATOM 1458 O O . ARG A 1 187 ? 11.825 66.814 47.649 1.00 90.02 180 ARG A O 1
ATOM 1466 N N . TRP A 1 188 ? 13.891 65.977 48.019 1.00 88.12 181 TRP A N 1
ATOM 1467 C CA . TRP A 1 188 ? 14.049 66.691 49.280 1.00 93.80 181 TRP A CA 1
ATOM 1468 C C . TRP A 1 188 ? 14.329 68.172 49.053 1.00 104.88 181 TRP A C 1
ATOM 1469 O O . TRP A 1 188 ? 14.081 68.987 49.950 1.00 107.32 181 TRP A O 1
ATOM 1480 N N . GLY A 1 189 ? 14.829 68.531 47.872 1.00 108.85 182 GLY A N 1
ATOM 1481 C CA . GLY A 1 189 ? 15.030 69.916 47.492 1.00 114.57 182 GLY A CA 1
ATOM 1482 C C . GLY A 1 189 ? 15.067 70.066 45.983 1.00 114.38 182 GLY A C 1
ATOM 1483 O O . GLY A 1 189 ? 14.059 70.375 45.348 1.00 117.01 182 GLY A O 1
#

InterPro domains:
  IPR003382 Flavoprotein [PF02441] (1-169)
  IPR004507 Flavin prenyltransferase UbiX-like [MF_01984] (1-182)
  IPR004507 Flavin prenyltransferase UbiX-like [PTHR43374] (66-120)
  IPR004507 Flavin prenyltransferase UbiX-like [TIGR00421] (2-181)
  IPR036551 Flavin prenyltransferase-like [G3DSA:3.40.50.1950] (1-182)
  IPR036551 Flavin prenyltransferase-like [SSF52507] (1-179)

Sequence (189 aa):
ENLYFQGMRFVVALTGASGQILGIRLIEKLTELGAEVYAVASRRAAKITLKAETDYDEGYVREIATKYYDEDDEIAAPFASSGSFRHDGMAVVPCSIKTASSIAYGIADNLIARAADVTLKEKRRLVLAIREAPLHSGHLKTLARLAEMGAVIFPPVLSFYTRPKSVDDLIEHTVSRIAEQLGVEVDYRRWG

Radius of gyration: 15.38 Å; Cα contacts (8 Å, |Δi|>4): 370; chains: 1; bounding box: 35×36×35 Å

Organism: Archaeoglobus fulgidus (strain ATCC 49558 / DSM 4304 / JCM 9628 / NBRC 100126 / VC-16) (NCBI:txid224325)

Solvent-accessible surface area: 9508 Å² total; per-residue (Å²): 102,91,4,137,188,135,37,40,44,2,1,0,0,2,1,29,9,52,14,1,37,18,0,0,71,0,0,49,32,0,45,125,14,28,7,73,0,12,0,0,7,8,134,52,1,87,125,22,12,141,87,76,32,154,58,94,128,21,51,11,135,132,34,13,60,104,29,24,43,12,87,73,113,97,10,58,1,12,54,10,108,40,127,8,44,0,0,0,0,0,0,0,15,38,116,4,0,28,12,2,1,97,43,102,38,99,6,0,0,2,86,0,0,38,1,0,16,114,74,196,62,109,0,0,0,0,5,104,70,76,123,56,110,82,36,26,92,153,9,17,61,104,0,54,154,63,50,9,31,47,30,55,33,94,128,15,129,105,31,173,27,177,55,109,76,58,43,16,77,12,12,2,0,65,0,0,41,35,11,63,3,87,5,121,33,200,110,216,99

Secondary structure (DSSP, 8-state):
--STTTT-EEEEEE-SSS-HHHHHHHHHHHHHTT-EEEEEE-HHHHHHHHHH----TTHHHHHSSEEEETT-TTSGGGSTTS--S-EEEEEE-HHHHHHHHHT---SHHHHHHHHHHHTT--EEEEE--SS--HHHHHHHHHHHHTT-EE-------TT---SHHHHHHHHHHHHHHHTT---------

CATH classification: 3.40.50.1950

B-factor: mean 36.76, std 22.45, range [14.98, 154.49]